Protein AF-A0A1Y4NEG0-F1 (afdb_monomer_lite)

Secondary structure (DSSP, 8-state):
-HHHHHHHHHHHHHHHTTS----PPP--EEEEETTEEEEE-SSS-EEEEE-TTT--EEE-TT--SSTT-SEEE-SSEEEEES-EEEE-S---GGGSTT-----EEEEESS-EEEEEESEEEEEE-SSEEEEESSTT--EEEESSSEEEEEE----SS--EEEE-SS-EEEES-EEEEES-SEEEE-S-EEEEPPP-S-TTEEEEEEEEETTTEEEEEE---S---S--EE--S---SEEEEEEEEEE----EEE--B---SSS-EE--EEE-TTT--EESSTT--SEES-HHHHTEE------EETTEETTT-PBTT-TT--SS--HHHHHHHHHHHTT---TT----GGGT--S-SSS--HHHHHHHHHHHTT-

Sequence (375 aa):
MKKRLLAAAICLCMVIGLFPTIAMAEETTSIVVGSQTISGSKSNPVYAVTNPDDGNVTVDSGLTEDDSWNIKWDGETLTLKEAYITASSQVDFTTTIFFYPVQSSIFCKNDFTIEVIGNNTITSDNKYYLAPISSERNITICGSGTLNCYNNTSGAFQRRAVYSDGDVTIKGANLTLEGADHSIEANNIFVSIPDLSDPCARPAVKVYSGSNQESASEIAGSPVTSDKINITDNLSKYLRTETLITMDHKLAKYESTPATCTKDGTKAYYYCPVCGKYFEDEAATKEISDIDIWKVIPATGHNIEDGICSNCNAILGDVNNSSILDINDATLVQLYLANTLTETNVFDELLADVTGDGDITILDATAIQAMLSNV

Foldseek 3Di:
DVVVVVVVVVVVVVVVVPDPPPPPPADWFWKAAAQDIAIAAQVGKWFWAADPPALDIDGDPPDDPDPPGQWIDHRAETEGAQGEHEHEDDDPCVVPPDFPDWSENMEGQAAHEYEYHAEYEYEYQIQEHYEYGDAAHEYEYEYQYEYEYEYDDDDDDAHEDAEHNHEYEYENYWYQQYPGNFDYYHPWYWYWYPDDPAQQKQKWKFKAADPRDGQDGDRRPDRDDGDTDTDPDRGHRTIGIDIDIDGDFPWDKDPWADAAQQGKIFHIWIAGPRRRWIANDPVRPGTDPDRVVVGTHDHPHFDADPQAGPGPRQGQLPQQSPNDLDLVSLVVLVCVVVVNDDPPGRGHPSSQPNVPPPDSDNVSSVVSVVVVVVD

Structure (mmCIF, N/CA/C/O backbone):
data_AF-A0A1Y4NEG0-F1
#
_entry.id   AF-A0A1Y4NEG0-F1
#
loop_
_atom_site.group_PDB
_atom_site.id
_atom_site.type_symbol
_atom_site.label_atom_id
_atom_site.label_alt_id
_atom_site.label_comp_id
_atom_site.label_asym_id
_atom_site.label_entity_id
_atom_site.label_seq_id
_atom_site.pdbx_PDB_ins_code
_atom_site.Cartn_x
_atom_site.Cartn_y
_atom_site.Cartn_z
_atom_site.occupancy
_atom_site.B_iso_or_equiv
_atom_site.auth_seq_id
_atom_site.auth_comp_id
_atom_site.auth_asym_id
_atom_site.auth_atom_id
_atom_site.pdbx_PDB_model_num
ATOM 1 N N . MET A 1 1 ? -20.391 -56.385 -17.936 1.00 51.16 1 MET A N 1
ATOM 2 C CA . MET A 1 1 ? -20.521 -55.534 -16.726 1.00 51.16 1 MET A CA 1
ATOM 3 C C . MET A 1 1 ? -20.109 -54.072 -16.930 1.00 51.16 1 MET A C 1
ATOM 5 O O . MET A 1 1 ? -20.830 -53.214 -16.448 1.00 51.16 1 MET A O 1
ATOM 9 N N . LYS A 1 2 ? -19.049 -53.746 -17.692 1.00 46.19 2 LYS A N 1
ATOM 10 C CA . LYS A 1 2 ? -18.550 -52.357 -17.848 1.00 46.19 2 LYS A CA 1
ATOM 11 C C . LYS A 1 2 ? -19.546 -51.329 -18.432 1.00 46.19 2 LYS A C 1
ATOM 13 O O . LYS A 1 2 ? -19.566 -50.196 -17.975 1.00 46.19 2 LYS A O 1
ATOM 18 N N . LYS A 1 3 ? -20.432 -51.711 -19.365 1.00 45.28 3 LYS A N 1
ATOM 19 C CA . LYS A 1 3 ? -21.423 -50.779 -19.956 1.00 45.28 3 LYS A CA 1
ATOM 20 C C . LYS A 1 3 ? -22.589 -50.403 -19.022 1.00 45.28 3 LYS A C 1
ATOM 22 O O . LYS A 1 3 ? -23.200 -49.364 -19.220 1.00 45.28 3 LYS A O 1
ATOM 27 N N . ARG A 1 4 ? -22.885 -51.217 -17.997 1.00 48.28 4 ARG A N 1
ATOM 28 C CA . ARG A 1 4 ? -23.961 -50.936 -17.023 1.00 48.28 4 ARG A CA 1
ATOM 29 C C . ARG A 1 4 ? -23.508 -50.019 -15.881 1.00 48.28 4 ARG A C 1
ATOM 31 O O . ARG A 1 4 ? -24.328 -49.272 -15.368 1.00 48.28 4 ARG A O 1
ATOM 38 N N . LEU A 1 5 ? -22.214 -50.019 -15.543 1.00 48.53 5 LEU A N 1
ATOM 39 C CA . LEU A 1 5 ? -21.645 -49.068 -14.579 1.00 48.53 5 LEU A CA 1
ATOM 40 C C . LEU A 1 5 ? -21.555 -47.642 -15.140 1.00 48.53 5 LEU A C 1
ATOM 42 O O . LEU A 1 5 ? -21.795 -46.694 -14.404 1.00 48.53 5 LEU A O 1
ATOM 46 N N . LEU A 1 6 ? -21.278 -47.484 -16.439 1.00 46.16 6 LEU A N 1
ATOM 47 C CA . LEU A 1 6 ? -21.185 -46.158 -17.060 1.00 46.16 6 LEU A CA 1
ATOM 48 C C . LEU A 1 6 ? -22.552 -45.452 -17.127 1.00 46.16 6 LEU A C 1
ATOM 50 O O . LEU A 1 6 ? -22.645 -44.261 -16.858 1.00 46.16 6 LEU A O 1
ATOM 54 N N . ALA A 1 7 ? -23.626 -46.198 -17.410 1.00 50.88 7 ALA A N 1
ATOM 55 C CA . ALA A 1 7 ? -24.986 -45.655 -17.420 1.00 50.88 7 ALA A CA 1
ATOM 56 C C . ALA A 1 7 ? -25.481 -45.272 -16.012 1.00 50.88 7 ALA A C 1
ATOM 58 O O . ALA A 1 7 ? -26.138 -44.248 -15.854 1.00 50.88 7 ALA A O 1
ATOM 59 N N . ALA A 1 8 ? -25.124 -46.051 -14.982 1.00 52.44 8 ALA A N 1
ATOM 60 C CA . ALA A 1 8 ? -25.457 -45.728 -13.594 1.00 52.44 8 ALA A CA 1
ATOM 61 C C . ALA A 1 8 ? -24.684 -44.498 -13.076 1.00 52.44 8 ALA A C 1
ATOM 63 O O . ALA A 1 8 ? -25.258 -43.681 -12.363 1.00 52.44 8 ALA A O 1
ATOM 64 N N . ALA A 1 9 ? -23.421 -44.325 -13.483 1.00 51.47 9 ALA A N 1
ATOM 65 C CA . ALA A 1 9 ? -22.619 -43.154 -13.125 1.00 51.47 9 ALA A CA 1
ATOM 66 C C . ALA A 1 9 ? -23.142 -41.860 -13.780 1.00 51.47 9 ALA A C 1
ATOM 68 O O . ALA A 1 9 ? -23.262 -40.842 -13.108 1.00 51.47 9 ALA A O 1
ATOM 69 N N . ILE A 1 10 ? -23.539 -41.909 -15.058 1.00 54.44 10 ILE A N 1
ATOM 70 C CA . ILE A 1 10 ? -24.101 -40.743 -15.767 1.00 54.44 10 ILE A CA 1
ATOM 71 C C . ILE A 1 10 ? -25.478 -40.359 -15.199 1.00 54.44 10 ILE A C 1
ATOM 73 O O . ILE A 1 10 ? -25.773 -39.175 -15.044 1.00 54.44 10 ILE A O 1
ATOM 77 N N . CYS A 1 11 ? -26.297 -41.345 -14.817 1.00 47.59 11 CYS A N 1
ATOM 78 C CA . CYS A 1 11 ? -27.598 -41.090 -14.200 1.00 47.59 11 CYS A CA 1
ATOM 79 C C . CYS A 1 11 ? -27.468 -40.505 -12.780 1.00 47.59 11 CYS A C 1
ATOM 81 O O . CYS A 1 11 ? -28.295 -39.689 -12.388 1.00 47.59 11 CYS A O 1
ATOM 83 N N . LEU A 1 12 ? -26.414 -40.858 -12.031 1.00 44.91 12 LEU A N 1
ATOM 84 C CA . LEU A 1 12 ? -26.122 -40.274 -10.716 1.00 44.91 12 LEU A CA 1
ATOM 85 C C . LEU A 1 12 ? -25.634 -38.817 -10.828 1.00 44.91 12 LEU A C 1
ATOM 87 O O . LEU A 1 12 ? -26.050 -37.975 -10.037 1.00 44.91 12 LEU A O 1
ATOM 91 N N . CYS A 1 13 ? -24.835 -38.486 -11.849 1.00 48.88 13 CYS A N 1
ATOM 92 C CA . CYS A 1 13 ? -24.392 -37.109 -12.106 1.00 48.88 13 CYS A CA 1
ATOM 93 C C . CYS A 1 13 ? -25.539 -36.174 -12.533 1.00 48.88 13 CYS A C 1
ATOM 95 O O . CYS A 1 13 ? -25.534 -35.004 -12.162 1.00 48.88 13 CYS A O 1
ATOM 97 N N . MET A 1 14 ? -26.548 -36.677 -13.257 1.00 48.12 14 MET A N 1
ATOM 98 C CA . MET A 1 14 ? -27.726 -35.879 -13.638 1.00 48.12 14 MET A CA 1
ATOM 99 C C . MET A 1 14 ? -28.691 -35.620 -12.471 1.00 48.12 14 MET A C 1
ATOM 101 O O . MET A 1 14 ? -29.377 -34.604 -12.472 1.00 48.12 14 MET A O 1
ATOM 105 N N . VAL A 1 15 ? -28.726 -36.493 -11.457 1.00 49.75 15 VAL A N 1
ATOM 106 C CA . VAL A 1 15 ? -29.568 -36.299 -10.260 1.00 49.75 15 VAL A CA 1
ATOM 107 C C . VAL A 1 15 ? -28.934 -35.308 -9.276 1.00 49.75 15 VAL A C 1
ATOM 109 O O . VAL A 1 15 ? -29.653 -34.572 -8.608 1.00 49.75 15 VAL A O 1
ATOM 112 N N . ILE A 1 16 ? -27.600 -35.213 -9.228 1.00 50.31 16 ILE A N 1
ATOM 113 C CA . ILE A 1 16 ? -26.893 -34.239 -8.374 1.00 50.31 16 ILE A CA 1
ATOM 114 C C . ILE A 1 16 ? -27.033 -32.800 -8.913 1.00 50.31 16 ILE A C 1
ATOM 116 O O . ILE A 1 16 ? -27.059 -31.860 -8.127 1.00 50.31 16 ILE A O 1
ATOM 120 N N . GLY A 1 17 ? -27.212 -32.617 -10.228 1.00 44.06 17 GLY A N 1
ATOM 121 C CA . GLY A 1 17 ? -27.435 -31.301 -10.851 1.00 44.06 17 GLY A CA 1
ATOM 122 C C . GLY A 1 17 ? -28.859 -30.734 -10.729 1.00 44.06 17 GLY A C 1
ATOM 123 O O . GLY A 1 17 ? -29.118 -29.658 -11.258 1.00 44.06 17 GLY A O 1
ATOM 124 N N . LEU A 1 18 ? -29.784 -31.451 -10.076 1.00 46.56 18 LEU A N 1
ATOM 125 C CA . LEU A 1 18 ? -31.196 -31.063 -9.916 1.00 46.56 18 LEU A CA 1
ATOM 126 C C . LEU A 1 18 ? -31.569 -30.651 -8.487 1.00 46.56 18 LEU A C 1
ATOM 128 O O . LEU A 1 18 ? -32.724 -30.301 -8.239 1.00 46.56 18 LEU A O 1
ATOM 132 N N . PHE A 1 19 ? -30.624 -30.663 -7.546 1.00 42.94 19 PHE A N 1
ATOM 133 C CA . PHE A 1 19 ? -30.862 -29.991 -6.276 1.00 42.94 19 PHE A CA 1
ATOM 134 C C . PHE A 1 19 ? -30.812 -28.485 -6.536 1.00 42.94 19 PHE A C 1
ATOM 136 O O . PHE A 1 19 ? -29.811 -28.017 -7.084 1.00 42.94 19 PHE A O 1
ATOM 143 N N . PRO A 1 20 ? -31.862 -27.713 -6.190 1.00 45.78 20 PRO A N 1
ATOM 144 C CA . PRO A 1 20 ? -31.736 -26.267 -6.197 1.00 45.78 20 PRO A CA 1
ATOM 145 C C . PRO A 1 20 ? -30.504 -25.941 -5.358 1.00 45.78 20 PRO A C 1
ATOM 147 O O . PRO A 1 20 ? -30.361 -26.456 -4.248 1.00 45.78 20 PRO A O 1
ATOM 150 N N . THR A 1 21 ? -29.593 -25.136 -5.900 1.00 41.22 21 THR A N 1
ATOM 151 C CA . THR A 1 21 ? -28.610 -24.432 -5.084 1.00 41.22 21 THR A CA 1
ATOM 152 C C . THR A 1 21 ? -29.418 -23.661 -4.057 1.00 41.22 21 THR A C 1
ATOM 154 O O . THR A 1 21 ? -29.974 -22.605 -4.358 1.00 41.22 21 THR A O 1
ATOM 157 N N . ILE A 1 22 ? -29.578 -24.242 -2.869 1.00 50.16 22 ILE A N 1
ATOM 158 C CA . ILE A 1 22 ? -30.072 -23.528 -1.709 1.00 50.16 22 ILE A CA 1
ATOM 159 C C . ILE A 1 22 ? -28.976 -22.500 -1.485 1.00 50.16 22 ILE A C 1
ATOM 161 O O . ILE A 1 22 ? -27.896 -22.845 -1.009 1.00 50.16 22 ILE A O 1
ATOM 165 N N . ALA A 1 23 ? -29.209 -21.273 -1.952 1.00 50.09 23 ALA A N 1
ATOM 166 C CA . ALA A 1 23 ? -28.416 -20.138 -1.539 1.00 50.09 23 ALA A CA 1
ATOM 167 C C . ALA A 1 23 ? -28.512 -20.141 -0.015 1.00 50.09 23 ALA A C 1
ATOM 169 O O . ALA A 1 23 ? -29.578 -19.875 0.543 1.00 50.09 23 ALA A O 1
ATOM 170 N N . MET A 1 24 ? -27.450 -20.592 0.653 1.00 56.16 24 MET A N 1
ATOM 171 C CA . MET A 1 24 ? -27.359 -20.428 2.089 1.00 56.16 24 MET A CA 1
ATOM 172 C C . MET A 1 24 ? -27.415 -18.924 2.305 1.00 56.16 24 MET A C 1
ATOM 174 O O . MET A 1 24 ? -26.589 -18.203 1.748 1.00 56.16 24 MET A O 1
ATOM 178 N N . ALA A 1 25 ? -28.454 -18.454 2.997 1.00 62.69 25 ALA A N 1
ATOM 179 C CA . ALA A 1 25 ? -28.513 -17.063 3.405 1.00 62.69 25 ALA A CA 1
ATOM 180 C C . ALA A 1 25 ? -27.209 -16.770 4.153 1.00 62.69 25 ALA A C 1
ATOM 182 O O . ALA A 1 25 ? -26.838 -17.533 5.048 1.00 62.69 25 ALA A O 1
ATOM 183 N N . GLU A 1 26 ? -26.486 -15.743 3.714 1.00 70.06 26 GLU A N 1
ATOM 184 C CA . GLU A 1 26 ? -25.266 -15.314 4.386 1.00 70.06 26 GLU A CA 1
ATOM 185 C C . GLU A 1 26 ? -25.598 -15.019 5.853 1.00 70.06 26 GLU A C 1
ATOM 187 O O . GLU A 1 26 ? -26.634 -14.421 6.159 1.00 70.06 26 GLU A O 1
ATOM 192 N N . GLU A 1 27 ? -24.759 -15.499 6.767 1.00 79.12 27 GLU A N 1
ATOM 193 C CA . GLU A 1 27 ? -24.983 -15.299 8.192 1.00 79.12 27 GLU A CA 1
ATOM 194 C C . GLU A 1 27 ? -24.722 -13.829 8.537 1.00 79.12 27 GLU A C 1
ATOM 196 O O . GLU A 1 27 ? -23.605 -13.331 8.413 1.00 79.12 27 GLU A O 1
ATOM 201 N N . THR A 1 28 ? -25.770 -13.114 8.945 1.00 87.12 28 THR A N 1
ATOM 202 C CA . THR A 1 28 ? -25.650 -11.742 9.442 1.00 87.12 28 THR A CA 1
ATOM 203 C C . THR A 1 28 ? -25.300 -11.757 10.920 1.00 87.12 28 THR A C 1
ATOM 205 O O . THR A 1 28 ? -25.933 -12.479 11.696 1.00 87.12 28 THR A O 1
ATOM 208 N N . THR A 1 29 ? -24.383 -10.893 11.336 1.00 89.94 29 THR A N 1
ATOM 209 C CA . THR A 1 29 ? -24.084 -10.677 12.754 1.00 89.94 29 THR A CA 1
ATOM 210 C C . THR A 1 29 ? -24.544 -9.286 13.178 1.00 89.94 29 THR A C 1
ATOM 212 O O . THR A 1 29 ? -24.631 -8.358 12.366 1.00 89.94 29 THR A O 1
ATOM 215 N N . SER A 1 30 ? -24.855 -9.134 14.463 1.00 89.12 30 SER A N 1
ATOM 216 C CA . SER A 1 30 ? -25.350 -7.876 15.020 1.00 89.12 30 SER A CA 1
ATOM 217 C C . SER A 1 30 ? -24.340 -7.250 15.973 1.00 89.12 30 SER A C 1
ATOM 219 O O . SER A 1 30 ? -23.758 -7.932 16.823 1.00 89.12 30 SER A O 1
ATOM 221 N N . ILE A 1 31 ? -24.211 -5.932 15.879 1.00 88.62 31 ILE A N 1
ATOM 222 C CA . ILE A 1 31 ? -23.498 -5.077 16.823 1.00 88.62 31 ILE A CA 1
ATOM 223 C C . ILE A 1 31 ? -24.454 -3.996 17.327 1.00 88.62 31 ILE A C 1
ATOM 225 O O . ILE A 1 31 ? -25.347 -3.549 16.605 1.00 88.62 31 ILE A O 1
ATOM 229 N N . VAL A 1 32 ? -24.287 -3.573 18.572 1.00 88.00 32 VAL A N 1
ATOM 230 C CA . VAL A 1 32 ? -24.979 -2.401 19.106 1.00 88.00 32 VAL A CA 1
ATOM 231 C C . VAL A 1 32 ? -24.018 -1.227 19.123 1.00 88.00 32 VAL A C 1
ATOM 233 O O . VAL A 1 32 ? -22.876 -1.383 19.551 1.00 88.00 32 VAL A O 1
ATOM 236 N N . VAL A 1 33 ? -24.487 -0.069 18.659 1.00 89.56 33 VAL A N 1
ATOM 237 C CA . VAL A 1 33 ? -23.748 1.198 18.632 1.00 89.56 33 VAL A CA 1
ATOM 238 C C . VAL A 1 33 ? -24.678 2.302 19.134 1.00 89.56 33 VAL A C 1
ATOM 240 O O . VAL A 1 33 ? -25.695 2.613 18.510 1.00 89.56 33 VAL A O 1
ATOM 243 N N . GLY A 1 34 ? -24.362 2.877 20.294 1.00 86.44 34 GLY A N 1
ATOM 244 C CA . GLY A 1 34 ? -25.257 3.798 20.989 1.00 86.44 34 GLY A CA 1
ATOM 245 C C . GLY A 1 34 ? -26.558 3.100 21.396 1.00 86.44 34 GLY A C 1
ATOM 246 O O . GLY A 1 34 ? -26.546 2.147 22.173 1.00 86.44 34 GLY A O 1
ATOM 247 N N . SER A 1 35 ? -27.683 3.574 20.863 1.00 80.12 35 SER A N 1
ATOM 248 C CA . SER A 1 35 ? -29.018 2.989 21.064 1.00 80.12 35 SER A CA 1
ATOM 249 C C . SER A 1 35 ? -29.475 2.076 19.919 1.00 80.12 35 SER A C 1
ATOM 251 O O . SER A 1 35 ? -30.564 1.507 19.991 1.00 80.12 35 SER A O 1
ATOM 253 N N . GLN A 1 36 ? -28.671 1.924 18.862 1.00 85.94 36 GLN A N 1
ATOM 254 C CA . GLN A 1 36 ? -29.060 1.202 17.650 1.00 85.94 36 GLN A CA 1
ATOM 255 C C . GLN A 1 36 ? -28.450 -0.194 17.595 1.00 85.94 36 GLN A C 1
ATOM 257 O O . GLN A 1 36 ? -27.282 -0.387 17.925 1.00 85.94 36 GLN A O 1
ATOM 262 N N . THR A 1 37 ? -29.234 -1.163 17.117 1.00 87.81 37 THR A N 1
ATOM 263 C CA . THR A 1 37 ? -28.725 -2.481 16.712 1.00 87.81 37 THR A CA 1
ATOM 264 C C . THR A 1 37 ? -28.526 -2.489 15.202 1.00 87.81 37 THR A C 1
ATOM 266 O O . THR A 1 37 ? -29.481 -2.301 14.451 1.00 87.81 37 THR A O 1
ATOM 269 N N . ILE A 1 38 ? -27.298 -2.739 14.762 1.00 90.12 38 ILE A N 1
ATOM 270 C CA . ILE A 1 38 ? -26.899 -2.788 13.356 1.00 90.12 38 ILE A CA 1
ATOM 271 C C . ILE A 1 38 ? -26.581 -4.245 13.020 1.00 90.12 38 ILE A C 1
ATOM 273 O O . ILE A 1 38 ? -25.788 -4.875 13.714 1.00 90.12 38 ILE A O 1
ATOM 277 N N . SER A 1 39 ? -27.225 -4.804 11.994 1.00 91.44 39 SER A N 1
ATOM 278 C CA . SER A 1 39 ? -27.040 -6.208 11.593 1.00 91.44 39 SER A CA 1
ATOM 279 C C . SER A 1 39 ? -26.615 -6.288 10.136 1.00 91.44 39 SER A C 1
ATOM 281 O O . SER A 1 39 ? -27.372 -5.859 9.273 1.00 91.44 39 SER A O 1
ATOM 283 N N . GLY A 1 40 ? -25.426 -6.825 9.874 1.00 90.94 40 GLY A N 1
ATOM 284 C CA . GLY A 1 40 ? -24.798 -6.818 8.552 1.00 90.94 40 GLY A CA 1
ATOM 285 C C . GLY A 1 40 ? -23.901 -8.031 8.321 1.00 90.94 40 GLY A C 1
ATOM 286 O O . GLY A 1 40 ? -23.735 -8.877 9.204 1.00 90.94 40 GLY A O 1
ATOM 287 N N . SER A 1 41 ? -23.356 -8.112 7.113 1.00 92.50 41 SER A N 1
ATOM 288 C CA . SER A 1 41 ? -22.425 -9.149 6.661 1.00 92.50 41 SER A CA 1
ATOM 289 C C . SER A 1 41 ? -21.406 -8.558 5.684 1.00 92.50 41 SER A C 1
ATOM 291 O O . SER A 1 41 ? -21.569 -7.426 5.223 1.00 92.50 41 SER A O 1
ATOM 293 N N . LYS A 1 42 ? -20.359 -9.318 5.339 1.00 90.94 42 LYS A N 1
ATOM 294 C CA . LYS A 1 42 ? -19.306 -8.832 4.434 1.00 90.94 42 LYS A CA 1
ATOM 295 C C . LYS A 1 42 ? -19.849 -8.514 3.051 1.00 90.94 42 LYS A C 1
ATOM 297 O O . LYS A 1 42 ? -19.422 -7.540 2.440 1.00 90.94 42 LYS A O 1
ATOM 302 N N . SER A 1 43 ? -20.786 -9.326 2.561 1.00 90.50 43 SER A N 1
ATOM 303 C CA . SER A 1 43 ? -21.397 -9.094 1.249 1.00 90.50 43 SER A CA 1
ATOM 304 C C . SER A 1 43 ? -22.514 -8.049 1.292 1.00 90.50 43 SER A C 1
ATOM 306 O O . SER A 1 43 ? -22.894 -7.533 0.243 1.00 90.50 43 SER A O 1
ATOM 308 N N . ASN A 1 44 ? -23.045 -7.735 2.478 1.00 90.94 44 ASN A N 1
ATOM 309 C CA . ASN A 1 44 ? -24.098 -6.744 2.669 1.00 90.94 44 ASN A CA 1
ATOM 310 C C . ASN A 1 44 ? -23.844 -5.905 3.939 1.00 90.94 44 ASN A C 1
ATOM 312 O O . ASN A 1 44 ? -24.502 -6.118 4.970 1.00 90.94 44 ASN A O 1
ATOM 316 N N . PRO A 1 45 ? -22.873 -4.973 3.888 1.00 93.69 45 PRO A N 1
ATOM 317 C CA . PRO A 1 45 ? -22.583 -4.086 5.004 1.00 93.69 45 PRO A CA 1
ATOM 318 C C . PRO A 1 45 ? -23.742 -3.116 5.246 1.00 93.69 45 PRO A C 1
ATOM 320 O O . PRO A 1 45 ? -24.482 -2.752 4.331 1.00 93.69 45 PRO A O 1
ATOM 323 N N . VAL A 1 46 ? -23.886 -2.675 6.493 1.00 94.69 46 VAL A N 1
ATOM 324 C CA . VAL A 1 46 ? -24.893 -1.688 6.891 1.00 94.69 46 VAL A CA 1
ATOM 325 C C . VAL A 1 46 ? -24.214 -0.412 7.358 1.00 94.69 46 VAL A C 1
ATOM 327 O O . VAL A 1 46 ? -23.258 -0.446 8.135 1.00 94.69 46 VAL A O 1
ATOM 330 N N . TYR A 1 47 ? -24.744 0.714 6.895 1.00 95.31 47 TYR A N 1
ATOM 331 C CA . TYR A 1 47 ? -24.207 2.046 7.129 1.00 95.31 47 TYR A CA 1
ATOM 332 C C . TYR A 1 47 ? -25.111 2.839 8.076 1.00 95.31 47 TYR A C 1
ATOM 334 O O . TYR A 1 47 ? -26.329 2.648 8.123 1.00 95.31 47 TYR A O 1
ATOM 342 N N . ALA A 1 48 ? -24.503 3.737 8.839 1.00 95.19 48 ALA A N 1
ATOM 343 C CA . ALA A 1 48 ? -25.185 4.634 9.752 1.00 95.19 48 ALA A CA 1
ATOM 344 C C . ALA A 1 48 ? -24.458 5.982 9.840 1.00 95.19 48 ALA A C 1
ATOM 346 O O . ALA A 1 48 ? -23.285 6.123 9.474 1.00 95.19 48 ALA A O 1
ATOM 347 N N . VAL A 1 49 ? -25.185 6.974 10.344 1.00 94.94 49 VAL A N 1
ATOM 348 C CA . VAL A 1 49 ? -24.680 8.322 10.610 1.00 94.94 49 VAL A CA 1
ATOM 349 C C . VAL A 1 49 ? -24.886 8.693 12.071 1.00 94.94 49 VAL A C 1
ATOM 351 O O . VAL A 1 49 ? -25.856 8.266 12.702 1.00 94.94 49 VAL A O 1
ATOM 354 N N . THR A 1 50 ? -23.995 9.521 12.603 1.00 94.12 50 THR A N 1
ATOM 355 C CA . THR A 1 50 ? -24.192 10.184 13.893 1.00 94.12 50 THR A CA 1
ATOM 356 C C . THR A 1 50 ? -24.664 11.615 13.702 1.00 94.12 50 THR A C 1
ATOM 358 O O . THR A 1 50 ? -24.075 12.365 12.922 1.00 94.12 50 THR A O 1
ATOM 361 N N . ASN A 1 51 ? -25.669 12.030 14.464 1.00 90.38 51 ASN A N 1
ATOM 362 C CA . ASN A 1 51 ? -26.038 13.436 14.548 1.00 90.38 51 ASN A CA 1
ATOM 363 C C . ASN A 1 51 ? -24.904 14.232 15.240 1.00 90.38 51 ASN A C 1
ATOM 365 O O . ASN A 1 51 ? -24.505 13.870 16.347 1.00 90.38 51 ASN A O 1
ATOM 369 N N . PRO A 1 52 ? -24.369 15.299 14.621 1.00 88.62 52 PRO A N 1
ATOM 370 C CA . PRO A 1 52 ? -23.271 16.079 15.194 1.00 88.62 52 PRO A CA 1
ATOM 371 C C . PRO A 1 52 ? -23.642 16.835 16.479 1.00 88.62 52 PRO A C 1
ATOM 373 O O . PRO A 1 52 ? -22.748 17.152 17.260 1.00 88.62 52 PRO A O 1
ATOM 376 N N . ASP A 1 53 ? -24.927 17.122 16.707 1.00 88.06 53 ASP A N 1
ATOM 377 C CA . ASP A 1 53 ? -25.373 17.925 17.850 1.00 88.06 53 ASP A CA 1
ATOM 378 C C . ASP A 1 53 ? -25.521 17.096 19.133 1.00 88.06 53 ASP A C 1
ATOM 380 O O . ASP A 1 53 ? -25.198 17.569 20.223 1.00 88.06 53 ASP A O 1
ATOM 384 N N . ASP A 1 54 ? -26.030 15.866 19.020 1.00 88.38 54 ASP A N 1
ATOM 385 C CA . ASP A 1 54 ? -26.372 15.019 20.171 1.00 88.38 54 ASP A CA 1
ATOM 386 C C . ASP A 1 54 ? -25.675 13.649 20.174 1.00 88.38 54 ASP A C 1
ATOM 388 O O . ASP A 1 54 ? -25.714 12.948 21.183 1.00 88.38 54 ASP A O 1
ATOM 392 N N . GLY A 1 55 ? -25.008 13.273 19.083 1.00 88.75 55 GLY A N 1
ATOM 393 C CA . GLY A 1 55 ? -24.309 12.001 18.919 1.00 88.75 55 GLY A CA 1
ATOM 394 C C . GLY A 1 55 ? -25.216 10.780 18.743 1.00 88.75 55 GLY A C 1
ATOM 395 O O . GLY A 1 55 ? -24.754 9.643 18.876 1.00 88.75 55 GLY A O 1
ATOM 396 N N . ASN A 1 56 ? -26.507 10.978 18.462 1.00 90.25 56 ASN A N 1
ATOM 397 C CA . ASN A 1 56 ? -27.432 9.877 18.212 1.00 90.25 56 ASN A CA 1
ATOM 398 C C . ASN A 1 56 ? -27.115 9.171 16.891 1.00 90.25 56 ASN A C 1
ATOM 400 O O . ASN A 1 56 ? -26.942 9.803 15.848 1.00 90.25 56 ASN A O 1
ATOM 404 N N . VAL A 1 57 ? -27.093 7.839 16.939 1.00 91.62 57 VAL A N 1
ATOM 405 C CA . VAL A 1 57 ? -26.858 6.977 15.777 1.00 91.62 57 VAL A CA 1
ATOM 406 C C . VAL A 1 57 ? -28.172 6.753 15.030 1.00 91.62 57 VAL A C 1
ATOM 408 O O . VAL A 1 57 ? -29.180 6.398 15.640 1.00 91.62 57 VAL A O 1
ATOM 411 N N . THR A 1 58 ? -28.151 6.915 13.709 1.00 91.44 58 THR A N 1
ATOM 412 C CA . THR A 1 58 ? -29.280 6.621 12.815 1.00 91.44 58 THR A CA 1
ATOM 413 C C . THR A 1 58 ? -28.839 5.648 11.729 1.00 91.44 58 THR A C 1
ATOM 415 O O . THR A 1 58 ? -27.895 5.928 10.992 1.00 91.44 58 THR A O 1
ATOM 418 N N . VAL A 1 59 ? -29.533 4.513 11.625 1.00 88.62 59 VAL A N 1
ATOM 419 C CA . VAL A 1 59 ? -29.380 3.562 10.514 1.00 88.62 59 VAL A CA 1
ATOM 420 C C . VAL A 1 59 ? -30.360 3.970 9.417 1.00 88.62 59 VAL A C 1
ATOM 422 O O . VAL A 1 59 ? -31.571 3.910 9.631 1.00 88.62 59 VAL A O 1
ATOM 425 N N . ASP A 1 60 ? -29.854 4.396 8.261 1.00 77.06 60 ASP A N 1
ATOM 426 C CA . ASP A 1 60 ? -30.676 4.800 7.116 1.00 77.06 60 ASP A CA 1
ATOM 427 C C . ASP A 1 60 ? -30.466 3.831 5.946 1.00 77.06 60 ASP A C 1
ATOM 429 O O . ASP A 1 60 ? -29.348 3.607 5.487 1.00 77.06 60 ASP A O 1
ATOM 433 N N . SER A 1 61 ? -31.569 3.266 5.450 1.00 69.69 61 SER A N 1
ATOM 434 C CA . SER A 1 61 ? -31.599 2.370 4.288 1.00 69.69 61 SER A CA 1
ATOM 435 C C . SER A 1 61 ? -31.127 3.006 2.972 1.00 69.69 61 SER A C 1
ATOM 437 O O . SER A 1 61 ? -30.894 2.280 2.010 1.00 69.69 61 SER A O 1
ATOM 439 N N . GLY A 1 62 ? -31.044 4.339 2.902 1.00 73.25 62 GLY A N 1
ATOM 440 C CA . GLY A 1 62 ? -30.550 5.079 1.741 1.00 73.25 62 GLY A CA 1
ATOM 441 C C . GLY A 1 62 ? -29.034 5.284 1.715 1.00 73.25 62 GLY A C 1
ATOM 442 O O . GLY A 1 62 ? -28.519 5.726 0.690 1.00 73.25 62 GLY A O 1
ATOM 443 N N . LEU A 1 63 ? -28.324 4.976 2.806 1.00 80.00 63 LEU A N 1
ATOM 444 C CA . LEU A 1 63 ? -26.868 5.083 2.856 1.00 80.00 63 LEU A CA 1
ATOM 445 C C . LEU A 1 63 ? -26.227 3.944 2.066 1.00 80.00 63 LEU A C 1
ATOM 447 O O . LEU A 1 63 ? -26.629 2.783 2.167 1.00 80.00 63 LEU A O 1
ATOM 451 N N . THR A 1 64 ? -25.213 4.293 1.284 1.00 80.69 64 THR A N 1
ATOM 452 C CA . THR A 1 64 ? -24.461 3.352 0.453 1.00 80.69 64 THR A CA 1
ATOM 453 C C . THR A 1 64 ? -22.971 3.450 0.771 1.00 80.69 64 THR A C 1
ATOM 455 O O . THR A 1 64 ? -22.576 4.109 1.727 1.00 80.69 64 THR A O 1
ATOM 458 N N . GLU A 1 65 ? -22.123 2.816 -0.033 1.00 80.88 65 GLU A N 1
ATOM 459 C CA . GLU A 1 65 ? -20.663 2.889 0.099 1.00 80.88 65 GLU A CA 1
ATOM 460 C C . GLU A 1 65 ? -20.065 4.267 -0.268 1.00 80.88 65 GLU A C 1
ATOM 462 O O . GLU A 1 65 ? -18.850 4.427 -0.339 1.00 80.88 65 GLU A O 1
ATOM 467 N N . ASP A 1 66 ? -20.899 5.280 -0.509 1.00 81.62 66 ASP A N 1
ATOM 468 C CA . ASP A 1 66 ? -20.447 6.660 -0.679 1.00 81.62 66 ASP A CA 1
ATOM 469 C C . ASP A 1 66 ? -19.824 7.242 0.611 1.00 81.62 66 ASP A C 1
ATOM 471 O O . ASP A 1 66 ? -19.829 6.628 1.669 1.00 81.62 66 ASP A O 1
ATOM 475 N N . ASP A 1 67 ? -19.258 8.446 0.555 1.00 78.50 67 ASP A N 1
ATOM 476 C CA . ASP A 1 67 ? -18.578 9.059 1.706 1.00 78.50 67 ASP A CA 1
ATOM 477 C C . ASP A 1 67 ? -19.519 9.706 2.749 1.00 78.50 67 ASP A C 1
ATOM 479 O O . ASP A 1 67 ? -19.033 10.417 3.634 1.00 78.50 67 ASP A O 1
ATOM 483 N N . SER A 1 68 ? -20.841 9.507 2.658 1.00 87.69 68 SER A N 1
ATOM 484 C CA . SER A 1 68 ? -21.826 10.183 3.524 1.00 87.69 68 SER A CA 1
ATOM 485 C C . SER A 1 68 ? -22.034 9.530 4.894 1.00 87.69 68 SER A C 1
ATOM 487 O O . SER A 1 68 ? -22.555 10.178 5.804 1.00 87.69 68 SER A O 1
ATOM 489 N N . TRP A 1 69 ? -21.619 8.273 5.067 1.00 94.25 69 TRP A N 1
ATOM 490 C CA . TRP A 1 69 ? -21.680 7.565 6.345 1.00 94.25 69 TRP A CA 1
ATOM 491 C C . TRP A 1 69 ? -20.486 7.904 7.245 1.00 94.25 69 TRP A C 1
ATOM 493 O O . TRP A 1 69 ? -19.412 8.298 6.785 1.00 94.25 69 TRP A O 1
ATOM 503 N N . ASN A 1 70 ? -20.655 7.682 8.549 1.00 94.75 70 ASN A N 1
ATOM 504 C CA . ASN A 1 70 ? -19.542 7.696 9.504 1.00 94.75 70 ASN A CA 1
ATOM 505 C C . ASN A 1 70 ? -19.487 6.470 10.425 1.00 94.75 70 ASN A C 1
ATOM 507 O O . ASN A 1 70 ? -18.523 6.308 11.173 1.00 94.75 70 ASN A O 1
ATOM 511 N N . ILE A 1 71 ? -20.468 5.571 10.320 1.00 96.62 71 ILE A N 1
ATOM 512 C CA . ILE A 1 71 ? -20.457 4.238 10.918 1.00 96.62 71 ILE A CA 1
ATOM 513 C C . ILE A 1 71 ? -20.755 3.203 9.825 1.00 96.62 71 ILE A C 1
ATOM 515 O O . ILE A 1 71 ? -21.719 3.353 9.075 1.00 96.62 71 ILE A O 1
ATOM 519 N N . LYS A 1 72 ? -19.965 2.129 9.758 1.00 96.00 72 LYS A N 1
ATOM 520 C CA . LYS A 1 72 ? -20.208 0.966 8.890 1.00 96.00 72 LYS A CA 1
ATOM 521 C C . LYS A 1 72 ? -20.011 -0.324 9.678 1.00 96.00 72 LYS A C 1
ATOM 523 O O . LYS A 1 72 ? -19.013 -0.459 10.376 1.00 96.00 72 LYS A O 1
ATOM 528 N N . TRP A 1 73 ? -20.923 -1.279 9.527 1.00 96.00 73 TRP A N 1
ATOM 529 C CA . TRP A 1 73 ? -20.802 -2.632 10.068 1.00 96.00 73 TRP A CA 1
ATOM 530 C C . TRP A 1 73 ? -20.892 -3.667 8.947 1.00 96.00 73 TRP A C 1
ATOM 532 O O . TRP A 1 73 ? -21.923 -3.768 8.281 1.00 96.00 73 TRP A O 1
ATOM 542 N N . ASP A 1 74 ? -19.833 -4.454 8.761 1.00 94.50 74 ASP A N 1
ATOM 543 C CA . ASP A 1 74 ? -19.759 -5.521 7.748 1.00 94.50 74 ASP A CA 1
ATOM 544 C C . ASP A 1 74 ? -19.916 -6.935 8.339 1.00 94.50 74 ASP A C 1
ATOM 546 O O . ASP A 1 74 ? -19.582 -7.935 7.712 1.00 94.50 74 ASP A O 1
ATOM 550 N N . GLY A 1 75 ? -20.397 -7.040 9.574 1.00 91.62 75 GLY A N 1
ATOM 551 C CA . GLY A 1 75 ? -20.549 -8.319 10.263 1.00 91.62 75 GLY A CA 1
ATOM 552 C C . GLY A 1 75 ? -19.310 -8.801 11.034 1.00 91.62 75 GLY A C 1
ATOM 553 O O . GLY A 1 75 ? -19.424 -9.710 11.861 1.00 91.62 75 GLY A O 1
ATOM 554 N N . GLU A 1 76 ? -18.145 -8.190 10.825 1.00 93.12 76 GLU A N 1
ATOM 555 C CA . GLU A 1 76 ? -16.917 -8.492 11.579 1.00 93.12 76 GLU A CA 1
ATOM 556 C C . GLU A 1 76 ? -16.209 -7.218 12.073 1.00 93.12 76 GLU A C 1
ATOM 558 O O . GLU A 1 76 ? -15.650 -7.187 13.176 1.00 93.12 76 GLU A O 1
ATOM 563 N N . THR A 1 77 ? -16.253 -6.158 11.268 1.00 95.44 77 THR A N 1
ATOM 564 C CA . THR A 1 77 ? -15.568 -4.883 11.458 1.00 95.44 77 THR A CA 1
ATOM 565 C C . THR A 1 77 ? -16.572 -3.740 11.542 1.00 95.44 77 THR A C 1
ATOM 567 O O . THR A 1 77 ? -17.405 -3.524 10.658 1.00 95.44 77 THR A O 1
ATOM 570 N N . LEU A 1 78 ? -16.460 -2.975 12.624 1.00 97.00 78 LEU A N 1
ATOM 571 C CA . LEU A 1 78 ? -17.096 -1.683 12.807 1.00 97.00 78 LEU A CA 1
ATOM 572 C C . LEU A 1 78 ? -16.122 -0.593 12.354 1.00 97.00 78 LEU A C 1
ATOM 574 O O . LEU A 1 78 ? -15.189 -0.262 13.083 1.00 97.00 78 LEU A O 1
ATOM 578 N N . THR A 1 79 ? -16.333 -0.017 11.176 1.00 96.81 79 THR A N 1
ATOM 579 C CA . THR A 1 79 ? -15.550 1.142 10.729 1.00 96.81 79 THR A CA 1
ATOM 580 C C . THR A 1 79 ? -16.195 2.427 11.249 1.00 96.81 79 THR A C 1
ATOM 582 O O . THR A 1 79 ? -17.379 2.675 11.008 1.00 96.81 79 THR A O 1
ATOM 585 N N . LEU A 1 80 ? -15.410 3.253 11.942 1.00 97.12 80 LEU A N 1
ATOM 586 C CA . LEU A 1 80 ? -15.785 4.576 12.440 1.00 97.12 80 LEU A CA 1
ATOM 587 C C . LEU A 1 80 ? -14.959 5.648 11.715 1.00 97.12 80 LEU A C 1
ATOM 589 O O . LEU A 1 80 ? -13.727 5.577 11.705 1.00 97.12 80 LEU A O 1
ATOM 593 N N . LYS A 1 81 ? -15.627 6.640 11.119 1.00 95.38 81 LYS A N 1
ATOM 594 C CA . LYS A 1 81 ? -15.005 7.712 10.323 1.00 95.38 81 LYS A CA 1
ATOM 595 C C . LYS A 1 81 ? -15.512 9.081 10.774 1.00 95.38 81 LYS A C 1
ATOM 597 O O . LYS A 1 81 ? -16.544 9.522 10.293 1.00 95.38 81 LYS A O 1
ATOM 602 N N . GLU A 1 82 ? -14.789 9.772 11.657 1.00 95.12 82 GLU A N 1
ATOM 603 C CA . GLU A 1 82 ? -15.246 11.051 12.250 1.00 95.12 82 GLU A CA 1
ATOM 604 C C . GLU A 1 82 ? -16.630 10.931 12.940 1.00 95.12 82 GLU A C 1
ATOM 606 O O . GLU A 1 82 ? -17.480 11.820 12.864 1.00 95.12 82 GLU A O 1
ATOM 611 N N . ALA A 1 83 ? -16.896 9.794 13.587 1.00 95.38 83 ALA A N 1
ATOM 612 C CA . ALA A 1 83 ? -18.148 9.530 14.287 1.00 95.38 83 ALA A CA 1
ATOM 613 C C . ALA A 1 83 ? -18.174 10.180 15.680 1.00 95.38 83 ALA A C 1
ATOM 615 O O . ALA A 1 83 ? -17.204 10.096 16.441 1.00 95.38 83 ALA A O 1
ATOM 616 N N . TYR A 1 84 ? -19.323 10.755 16.046 1.00 94.12 84 TYR A N 1
ATOM 617 C CA . TYR A 1 84 ? -19.613 11.240 17.397 1.00 94.12 84 TYR A CA 1
ATOM 618 C C . TYR A 1 84 ? -20.776 10.442 17.987 1.00 94.12 84 TYR A C 1
ATOM 620 O O . TYR A 1 84 ? -21.918 10.633 17.600 1.00 94.12 84 TYR A O 1
ATOM 628 N N . ILE A 1 85 ? -20.495 9.512 18.895 1.00 92.25 85 ILE A N 1
ATOM 629 C CA . ILE A 1 85 ? -21.486 8.581 19.438 1.00 92.25 85 ILE A CA 1
ATOM 630 C C . ILE A 1 85 ? -21.798 8.969 20.878 1.00 92.25 85 ILE A C 1
ATOM 632 O O . ILE A 1 85 ? -20.907 8.991 21.729 1.00 92.25 85 ILE A O 1
ATOM 636 N N . THR A 1 86 ? -23.073 9.188 21.173 1.00 88.19 86 THR A N 1
ATOM 637 C CA . THR A 1 86 ? -23.571 9.344 22.540 1.00 88.19 86 THR A CA 1
ATOM 638 C C . THR A 1 86 ? -24.379 8.116 22.921 1.00 88.19 86 THR A C 1
ATOM 640 O O . THR A 1 86 ? -25.362 7.763 22.272 1.00 88.19 86 THR A O 1
ATOM 643 N N . ALA A 1 87 ? -23.967 7.450 23.994 1.00 77.38 87 ALA A N 1
ATOM 644 C CA . ALA A 1 87 ? -24.675 6.307 24.545 1.00 77.38 87 ALA A CA 1
ATOM 645 C C . ALA A 1 87 ? -25.189 6.650 25.948 1.00 77.38 87 ALA A C 1
ATOM 647 O O . ALA A 1 87 ? -24.481 6.462 26.943 1.00 77.38 87 ALA A O 1
ATOM 648 N N . SER A 1 88 ? -26.420 7.161 26.018 1.00 63.94 88 SER A N 1
ATOM 649 C CA . SER A 1 88 ? -27.147 7.429 27.260 1.00 63.94 88 SER A CA 1
ATOM 650 C C . SER A 1 88 ? -28.502 6.708 27.240 1.00 63.94 88 SER A C 1
ATOM 652 O O . SER A 1 88 ? -29.337 6.929 26.375 1.00 63.94 88 SER A O 1
ATOM 654 N N . SER A 1 89 ? -28.716 5.821 28.218 1.00 53.94 89 SER A N 1
ATOM 655 C CA . SER A 1 89 ? -29.995 5.172 28.570 1.00 53.94 89 SER A CA 1
ATOM 656 C C . SER A 1 89 ? -30.803 4.422 27.480 1.00 53.94 89 SER A C 1
ATOM 658 O O . SER A 1 89 ? -31.370 5.008 26.571 1.00 53.94 89 SER A O 1
ATOM 660 N N . GLN A 1 90 ? -31.022 3.125 27.756 1.00 51.59 90 GLN A N 1
ATOM 661 C CA . GLN A 1 90 ? -32.083 2.232 27.239 1.00 51.59 90 GLN A CA 1
ATOM 662 C C . GLN A 1 90 ? -31.859 1.582 25.864 1.00 51.59 90 GLN A C 1
ATOM 664 O O . GLN A 1 90 ? -32.572 1.842 24.901 1.00 51.59 90 GLN A O 1
ATOM 669 N N . VAL A 1 91 ? -30.964 0.593 25.824 1.00 50.88 91 VAL A N 1
ATOM 670 C CA . VAL A 1 91 ? -31.241 -0.605 25.017 1.00 50.88 91 VAL A CA 1
ATOM 671 C C . VAL A 1 91 ? -32.188 -1.479 25.848 1.00 50.88 91 VAL A C 1
ATOM 673 O O . VAL A 1 91 ? -31.921 -1.724 27.027 1.00 50.88 91 VAL A O 1
ATOM 676 N N . ASP A 1 92 ? -33.318 -1.905 25.284 1.00 46.97 92 ASP A N 1
ATOM 677 C CA . ASP A 1 92 ? -34.258 -2.800 25.965 1.00 46.97 92 ASP A CA 1
ATOM 678 C C . ASP A 1 92 ? -33.685 -4.228 26.008 1.00 46.97 92 ASP A C 1
ATOM 680 O O . ASP A 1 92 ? -33.809 -5.018 25.072 1.00 46.97 92 ASP A O 1
ATOM 684 N N . PHE A 1 93 ? -33.020 -4.557 27.116 1.00 49.59 93 PHE A N 1
ATOM 685 C CA . PHE A 1 93 ? -32.398 -5.865 27.340 1.00 49.59 93 PHE A CA 1
ATOM 686 C C . PHE A 1 93 ? -33.411 -6.984 27.652 1.00 49.59 93 PHE A C 1
ATOM 688 O O . PHE A 1 93 ? -33.011 -8.136 27.833 1.00 49.59 93 PHE A O 1
ATOM 695 N N . THR A 1 94 ? -34.716 -6.694 27.720 1.00 41.28 94 THR A N 1
ATOM 696 C CA . THR A 1 94 ? -35.735 -7.667 28.162 1.00 41.28 94 THR A CA 1
ATOM 697 C C . THR A 1 94 ? -36.004 -8.794 27.161 1.00 41.28 94 THR A C 1
ATOM 699 O O . THR A 1 94 ? -36.575 -9.818 27.535 1.00 41.28 94 THR A O 1
ATOM 702 N N . THR A 1 95 ? -35.539 -8.669 25.915 1.00 45.12 95 THR A N 1
ATOM 703 C CA . THR A 1 95 ? -35.675 -9.704 24.872 1.00 45.12 95 THR A CA 1
ATOM 704 C C . THR A 1 95 ? -34.468 -10.643 24.762 1.00 45.12 95 THR A C 1
ATOM 706 O O . THR A 1 95 ? -34.537 -11.638 24.040 1.00 45.12 95 THR A O 1
ATOM 709 N N . THR A 1 96 ? -33.376 -10.391 25.499 1.00 44.47 96 THR A N 1
ATOM 710 C CA . THR A 1 96 ? -32.146 -11.200 25.424 1.00 44.47 96 THR A CA 1
ATOM 711 C C . THR A 1 96 ? -31.919 -11.953 26.732 1.00 44.47 96 THR A C 1
ATOM 713 O O . THR A 1 96 ? -31.383 -11.445 27.711 1.00 44.47 96 THR A O 1
ATOM 716 N N . ILE A 1 97 ? -32.384 -13.196 26.748 1.00 43.25 97 ILE A N 1
ATOM 717 C CA . ILE A 1 97 ? -32.314 -14.111 27.883 1.00 43.25 97 ILE A CA 1
ATOM 718 C C . ILE A 1 97 ? -30.826 -14.426 28.199 1.00 43.25 97 ILE A C 1
ATOM 720 O O . ILE A 1 97 ? -30.094 -14.849 27.308 1.00 43.25 97 ILE A O 1
ATOM 724 N N . PHE A 1 98 ? -30.416 -14.255 29.468 1.00 40.97 98 PHE A N 1
ATOM 725 C CA . PHE A 1 98 ? -29.189 -14.782 30.117 1.00 40.97 98 PHE A CA 1
ATOM 726 C C . PHE A 1 98 ? -27.805 -14.098 29.954 1.00 40.97 98 PHE A C 1
ATOM 728 O O . PHE A 1 98 ? -26.812 -14.814 29.927 1.00 40.97 98 PHE A O 1
ATOM 735 N N . PHE A 1 99 ? -27.654 -12.764 30.009 1.00 45.38 99 PHE A N 1
ATOM 736 C CA . PHE A 1 99 ? -26.315 -12.176 30.267 1.00 45.38 99 PHE A CA 1
ATOM 737 C C . PHE A 1 99 ? -26.349 -10.982 31.238 1.00 45.38 99 PHE A C 1
ATOM 739 O O . PHE A 1 99 ? -27.089 -10.019 31.052 1.00 45.38 99 PHE A O 1
ATOM 746 N N . TYR A 1 100 ? -25.564 -11.080 32.314 1.00 47.97 100 TYR A N 1
ATOM 747 C CA . TYR A 1 100 ? -25.345 -10.038 33.320 1.00 47.97 100 TYR A CA 1
ATOM 748 C C . TYR A 1 100 ? -24.027 -9.304 33.030 1.00 47.97 100 TYR A C 1
ATOM 750 O O . TYR A 1 100 ? -22.988 -9.959 33.037 1.00 47.97 100 TYR A O 1
ATOM 758 N N . PRO A 1 101 ? -24.012 -7.959 33.040 1.00 52.06 101 PRO A N 1
ATOM 759 C CA . PRO A 1 101 ? -24.945 -7.025 32.401 1.00 52.06 101 PRO A CA 1
ATOM 760 C C . PRO A 1 101 ? -24.445 -6.729 30.959 1.00 52.06 101 PRO A C 1
ATOM 762 O O . PRO A 1 101 ? -23.846 -7.606 30.367 1.00 52.06 101 PRO A O 1
ATOM 765 N N . VAL A 1 102 ? -24.671 -5.612 30.267 1.00 55.16 102 VAL A N 1
ATOM 766 C CA . VAL A 1 102 ? -23.851 -4.415 30.468 1.00 55.16 102 VAL A CA 1
ATOM 767 C C . VAL A 1 102 ? -24.390 -3.250 29.641 1.00 55.16 102 VAL A C 1
ATOM 769 O O . VAL A 1 102 ? -24.479 -3.305 28.419 1.00 55.16 102 VAL A O 1
ATOM 772 N N . GLN A 1 103 ? -24.689 -2.159 30.338 1.00 70.75 103 GLN A N 1
ATOM 773 C CA . GLN A 1 103 ? -24.635 -0.808 29.800 1.00 70.75 103 GLN A CA 1
ATOM 774 C C . GLN A 1 103 ? -23.285 -0.660 29.080 1.00 70.75 103 GLN A C 1
ATOM 776 O O . GLN A 1 103 ? -22.269 -0.483 29.758 1.00 70.75 103 GLN A O 1
ATOM 781 N N . SER A 1 104 ? -23.277 -0.810 27.755 1.00 75.62 104 SER A N 1
ATOM 782 C CA . SER A 1 104 ? -22.114 -0.633 26.886 1.00 75.62 104 SER A CA 1
ATOM 783 C C . SER A 1 104 ? -22.474 0.304 25.752 1.00 75.62 104 SER A C 1
ATOM 785 O O . SER A 1 104 ? -23.569 0.194 25.204 1.00 75.62 104 SER A O 1
ATOM 787 N N . SER A 1 105 ? -21.578 1.220 25.395 1.00 83.50 105 SER A N 1
ATOM 788 C CA . SER A 1 105 ? -21.799 2.111 24.248 1.00 83.50 105 SER A CA 1
ATOM 789 C C . SER A 1 105 ? -21.734 1.364 22.926 1.00 83.50 105 SER A C 1
ATOM 791 O O . SER A 1 105 ? -22.504 1.656 22.018 1.00 83.50 105 SER A O 1
ATOM 793 N N . ILE A 1 106 ? -20.807 0.413 22.824 1.00 88.12 106 ILE A N 1
ATOM 794 C CA . ILE A 1 106 ? -20.627 -0.457 21.672 1.00 88.12 106 ILE A CA 1
ATOM 795 C C . ILE A 1 106 ? -20.423 -1.880 22.174 1.00 88.12 106 ILE A C 1
ATOM 797 O O . ILE A 1 106 ? -19.553 -2.121 23.018 1.00 88.12 106 ILE A O 1
ATOM 801 N N . PHE A 1 107 ? -21.211 -2.822 21.657 1.00 86.00 107 PHE A N 1
ATOM 802 C CA . PHE A 1 107 ? -21.044 -4.226 22.011 1.00 86.00 107 PHE A CA 1
ATOM 803 C C . PHE A 1 107 ? -21.450 -5.206 20.916 1.00 86.00 107 PHE A C 1
ATOM 805 O O . PHE A 1 107 ? -22.405 -4.980 20.174 1.00 86.00 107 PHE A O 1
ATOM 812 N N . CYS A 1 108 ? -20.762 -6.346 20.881 1.00 83.81 108 CYS A N 1
ATOM 813 C CA . CYS A 1 108 ? -21.058 -7.470 19.997 1.00 83.81 108 CYS A CA 1
ATOM 814 C C . CYS A 1 108 ? -21.096 -8.789 20.792 1.00 83.81 108 CYS A C 1
ATOM 816 O O . CYS A 1 108 ? -20.506 -8.912 21.867 1.00 83.81 108 CYS A O 1
ATOM 818 N N . LYS A 1 109 ? -21.813 -9.793 20.273 1.00 81.50 109 LYS A N 1
ATOM 819 C CA . LYS A 1 109 ? -21.803 -11.160 20.833 1.00 81.50 109 LYS A CA 1
ATOM 820 C C . LYS A 1 109 ? -20.571 -11.966 20.412 1.00 81.50 109 LYS A C 1
ATOM 822 O O . LYS A 1 109 ? -20.256 -12.964 21.052 1.00 81.50 109 LYS A O 1
ATOM 827 N N . ASN A 1 110 ? -19.911 -11.538 19.342 1.00 84.69 110 ASN A N 1
ATOM 828 C CA . ASN A 1 110 ? -18.754 -12.196 18.756 1.00 84.69 110 ASN A CA 1
ATOM 829 C C . ASN A 1 110 ? -17.494 -11.362 18.993 1.00 84.69 110 ASN A C 1
ATOM 831 O O . ASN A 1 110 ? -17.566 -10.228 19.474 1.00 84.69 110 ASN A O 1
ATOM 835 N N . ASP A 1 111 ? -16.350 -11.930 18.617 1.00 90.50 111 ASP A N 1
ATOM 836 C CA . ASP A 1 111 ? -15.149 -11.136 18.380 1.00 90.50 111 ASP A CA 1
ATOM 837 C C . ASP A 1 111 ? -15.482 -10.070 17.336 1.00 90.50 111 ASP A C 1
ATOM 839 O O . ASP A 1 111 ? -16.208 -10.342 16.375 1.00 90.50 111 ASP A O 1
ATOM 843 N N . PHE A 1 112 ? -14.969 -8.862 17.525 1.00 91.19 112 PHE A N 1
ATOM 844 C CA . PHE A 1 112 ? -15.165 -7.802 16.549 1.00 91.19 112 PHE A CA 1
ATOM 845 C C . PHE A 1 112 ? -13.946 -6.894 16.461 1.00 91.19 112 PHE A C 1
ATOM 847 O O . PHE A 1 112 ? -13.160 -6.745 17.405 1.00 91.19 112 PHE A O 1
ATOM 854 N N . THR A 1 113 ? -13.805 -6.289 15.289 1.00 94.44 113 THR A N 1
ATOM 855 C CA . THR A 1 113 ? -12.789 -5.282 15.012 1.00 94.44 113 THR A CA 1
ATOM 856 C C . THR A 1 113 ? -13.440 -3.907 14.982 1.00 94.44 113 THR A C 1
ATOM 858 O O . THR A 1 113 ? -14.546 -3.757 14.472 1.00 94.44 113 THR A O 1
ATOM 861 N N . ILE A 1 114 ? -12.764 -2.894 15.512 1.00 95.62 114 ILE A N 1
ATOM 862 C CA . ILE A 1 114 ? -13.098 -1.490 15.297 1.00 95.62 114 ILE A CA 1
ATOM 863 C C . ILE A 1 114 ? -11.989 -0.885 14.450 1.00 95.62 114 ILE A C 1
ATOM 865 O O . ILE A 1 114 ? -10.847 -0.803 14.899 1.00 95.62 114 ILE A O 1
ATOM 869 N N . GLU A 1 115 ? -12.324 -0.449 13.245 1.00 95.81 115 GLU A N 1
ATOM 870 C CA . GLU A 1 115 ? -11.422 0.307 12.385 1.00 95.81 115 GLU A CA 1
ATOM 871 C C . GLU A 1 115 ? -11.680 1.803 12.581 1.00 95.81 115 GLU A C 1
ATOM 873 O O . GLU A 1 115 ? -12.785 2.295 12.361 1.00 95.81 115 GLU A O 1
ATOM 878 N N . VAL A 1 116 ? -10.658 2.532 13.020 1.00 95.12 116 VAL A N 1
ATOM 879 C CA . VAL A 1 116 ? -10.749 3.942 13.398 1.00 95.12 116 VAL A CA 1
ATOM 880 C C . VAL A 1 116 ? -10.081 4.801 12.328 1.00 95.12 116 VAL A C 1
ATOM 882 O O . VAL A 1 116 ? -8.859 4.770 12.150 1.00 95.12 116 VAL A O 1
ATOM 885 N N . ILE A 1 117 ? -10.887 5.613 11.649 1.00 93.88 117 ILE A N 1
ATOM 886 C CA . ILE A 1 117 ? -10.465 6.569 10.624 1.00 93.88 117 ILE A CA 1
ATOM 887 C C . ILE A 1 117 ? -10.781 7.980 11.125 1.00 93.88 117 ILE A C 1
ATOM 889 O O . ILE A 1 117 ? -11.906 8.266 11.536 1.00 93.88 117 ILE A O 1
ATOM 893 N N . GLY A 1 118 ? -9.794 8.875 11.099 1.00 93.88 118 GLY A N 1
ATOM 894 C CA . GLY A 1 118 ? -9.986 10.243 11.584 1.00 93.88 118 GLY A CA 1
ATOM 895 C C . GLY A 1 118 ? -10.174 10.327 13.105 1.00 93.88 118 GLY A C 1
ATOM 896 O O . GLY A 1 118 ? -9.677 9.471 13.842 1.00 93.88 118 GLY A O 1
ATOM 897 N N . ASN A 1 119 ? -10.858 11.364 13.589 1.00 94.81 119 ASN A N 1
ATOM 898 C CA . ASN A 1 119 ? -11.065 11.613 15.017 1.00 94.81 119 ASN A CA 1
ATOM 899 C C . ASN A 1 119 ? -12.478 11.215 15.480 1.00 94.81 119 ASN A C 1
ATOM 901 O O . ASN A 1 119 ? -13.446 11.948 15.313 1.00 94.81 119 ASN A O 1
ATOM 905 N N . ASN A 1 120 ? -12.592 10.060 16.130 1.00 95.69 120 ASN A N 1
ATOM 906 C CA . ASN A 1 120 ? -13.861 9.509 16.599 1.00 95.69 120 ASN A CA 1
ATOM 907 C C . ASN A 1 120 ? -14.035 9.755 18.096 1.00 95.69 120 ASN A C 1
ATOM 909 O O . ASN A 1 120 ? -13.067 9.754 18.861 1.00 95.69 120 ASN A O 1
ATOM 913 N N . THR A 1 121 ? -15.273 9.961 18.531 1.00 93.62 121 THR A N 1
ATOM 914 C CA . THR A 1 121 ? -15.596 10.234 19.932 1.00 93.62 121 THR A CA 1
ATOM 915 C C . THR A 1 121 ? -16.798 9.418 20.377 1.00 93.62 121 THR A C 1
ATOM 917 O O . THR A 1 121 ? -17.841 9.436 19.736 1.00 93.62 121 THR A O 1
ATOM 920 N N . ILE A 1 122 ? -16.662 8.739 21.509 1.00 91.12 122 ILE A N 1
ATOM 921 C CA . ILE A 1 122 ? -17.727 8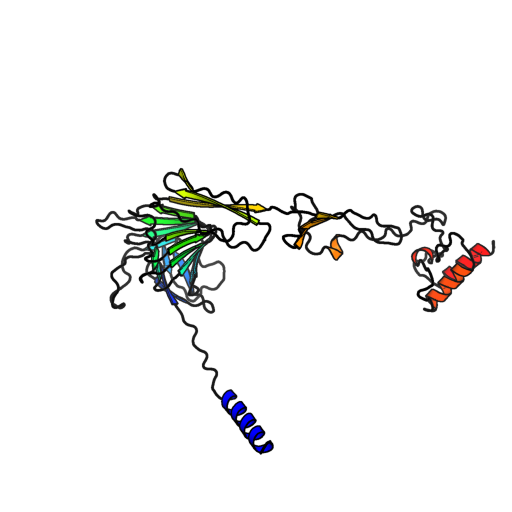.044 22.222 1.00 91.12 122 ILE A CA 1
ATOM 922 C C . ILE A 1 122 ? -17.892 8.741 23.567 1.00 91.12 122 ILE A C 1
ATOM 924 O O . ILE A 1 122 ? -16.968 8.766 24.382 1.00 91.12 122 ILE A O 1
ATOM 928 N N . THR A 1 123 ? -19.078 9.282 23.814 1.00 87.69 123 THR A N 1
ATOM 929 C CA . THR A 1 123 ? -19.486 9.779 25.127 1.00 87.69 123 THR A CA 1
ATOM 930 C C . THR A 1 123 ? -20.531 8.848 25.710 1.00 87.69 123 THR A C 1
ATOM 932 O O . THR A 1 123 ? -21.438 8.387 25.013 1.00 87.69 123 THR A O 1
ATOM 935 N N . SER A 1 124 ? -20.393 8.502 26.985 1.00 78.88 124 SER A N 1
ATOM 936 C CA . SER A 1 124 ? -21.332 7.571 27.590 1.00 78.88 124 SER A CA 1
ATOM 937 C C . SER A 1 124 ? -21.492 7.720 29.088 1.00 78.88 124 SER A C 1
ATOM 939 O O . SER A 1 124 ? -20.558 8.081 29.795 1.00 78.88 124 SER A O 1
ATOM 941 N N . ASP A 1 125 ? -22.675 7.346 29.563 1.00 76.88 125 ASP A N 1
ATOM 942 C CA . ASP A 1 125 ? -22.967 7.138 30.984 1.00 76.88 125 ASP A CA 1
ATOM 943 C C . ASP A 1 125 ? -22.960 5.651 31.365 1.00 76.88 125 ASP A C 1
ATOM 945 O O . ASP A 1 125 ? -23.326 5.251 32.471 1.00 76.88 125 ASP A O 1
ATOM 949 N N . ASN A 1 126 ? -22.567 4.806 30.416 1.00 75.88 126 ASN A N 1
ATOM 950 C CA . ASN A 1 126 ? -22.556 3.370 30.562 1.00 75.88 126 ASN A CA 1
ATOM 951 C C . ASN A 1 126 ? -21.340 2.887 31.361 1.00 75.88 126 ASN A C 1
ATOM 953 O O . ASN A 1 126 ? -20.294 3.538 31.435 1.00 75.88 126 ASN A O 1
ATOM 957 N N . LYS A 1 127 ? -21.472 1.695 31.953 1.00 74.12 127 LYS A N 1
ATOM 958 C CA . LYS A 1 127 ? -20.403 1.061 32.737 1.00 74.12 127 LYS A CA 1
ATOM 959 C C . LYS A 1 127 ? -19.215 0.641 31.863 1.00 74.12 127 LYS A C 1
ATOM 961 O O . LYS A 1 127 ? -18.078 0.676 32.334 1.00 74.12 127 LYS A O 1
ATOM 966 N N . TYR A 1 128 ? -19.483 0.245 30.626 1.00 75.00 128 TYR A N 1
ATOM 967 C CA . TYR A 1 128 ? -18.489 -0.163 29.642 1.00 75.00 128 TYR A CA 1
ATOM 968 C C . TYR A 1 128 ? -18.635 0.711 28.404 1.00 75.00 128 TYR A C 1
ATOM 970 O O . TYR A 1 128 ? -19.740 1.164 28.111 1.00 75.00 128 TYR A O 1
ATOM 978 N N . TYR A 1 129 ? -17.552 1.004 27.687 1.00 81.38 129 TYR A N 1
ATOM 979 C CA . TYR A 1 129 ? -17.689 1.791 26.459 1.00 81.38 129 TYR A CA 1
ATOM 980 C C . TYR A 1 129 ? -17.607 0.841 25.271 1.00 81.38 129 TYR A C 1
ATOM 982 O O . TYR A 1 129 ? -18.522 0.821 24.454 1.00 81.38 129 TYR A O 1
ATOM 990 N N . LEU A 1 130 ? -16.574 -0.006 25.247 1.00 82.12 130 LEU A N 1
ATOM 991 C CA . LEU A 1 130 ? -16.381 -1.088 24.285 1.00 82.12 130 LEU A CA 1
ATOM 992 C C . LEU A 1 130 ? -16.349 -2.429 25.029 1.00 82.12 130 LEU A C 1
ATOM 994 O O . LEU A 1 130 ? -15.508 -2.604 25.915 1.00 82.12 130 LEU A O 1
ATOM 998 N N . ALA A 1 131 ? -17.231 -3.367 24.680 1.00 75.88 131 ALA A N 1
ATOM 999 C CA . ALA A 1 131 ? -17.218 -4.701 25.285 1.00 75.88 131 ALA A CA 1
ATOM 1000 C C . ALA A 1 131 ? -17.829 -5.783 24.379 1.00 75.88 131 ALA A C 1
ATOM 1002 O O . ALA A 1 131 ? -18.946 -5.598 23.893 1.00 75.88 131 ALA A O 1
ATOM 1003 N N . PRO A 1 132 ? -17.192 -6.952 24.192 1.00 72.31 132 PRO A N 1
ATOM 1004 C CA . PRO A 1 132 ? -17.906 -8.142 23.783 1.00 72.31 132 PRO A CA 1
ATOM 1005 C C . PRO A 1 132 ? -18.625 -8.742 25.005 1.00 72.31 132 PRO A C 1
ATOM 1007 O O . PRO A 1 132 ? -18.149 -8.647 26.135 1.00 72.31 132 PRO A O 1
ATOM 1010 N N . ILE A 1 133 ? -19.802 -9.338 24.803 1.00 62.91 133 ILE A N 1
ATOM 1011 C CA . ILE A 1 133 ? -20.680 -9.758 25.920 1.00 62.91 133 ILE A CA 1
ATOM 1012 C C . ILE A 1 133 ? -20.436 -11.201 26.388 1.00 62.91 133 ILE A C 1
ATOM 1014 O O . ILE A 1 133 ? -20.859 -11.572 27.481 1.00 62.91 133 ILE A O 1
ATOM 1018 N N . SER A 1 134 ? -19.769 -12.037 25.592 1.00 61.84 134 SER A N 1
ATOM 1019 C CA . SER A 1 134 ? -19.507 -13.425 25.984 1.00 61.84 134 SER A CA 1
ATOM 1020 C C . SER A 1 134 ? -18.080 -13.626 26.477 1.00 61.84 134 SER A C 1
ATOM 1022 O O . SER A 1 134 ? -17.153 -12.978 25.990 1.00 61.84 134 SER A O 1
ATOM 1024 N N . SER A 1 135 ? -17.916 -14.592 27.380 1.00 69.44 135 SER A N 1
ATOM 1025 C CA . SER A 1 135 ? -16.619 -15.005 27.910 1.00 69.44 135 SER A CA 1
ATOM 1026 C C . SER A 1 135 ? -15.621 -15.324 26.792 1.00 69.44 135 SER A C 1
ATOM 1028 O O . SER A 1 135 ? -15.998 -15.925 25.784 1.00 69.44 135 SER A O 1
ATOM 1030 N N . GLU A 1 136 ? -14.357 -14.955 27.008 1.00 73.81 136 GLU A N 1
ATOM 1031 C CA . GLU A 1 136 ? -13.197 -15.272 26.154 1.00 73.81 136 GLU A CA 1
ATOM 1032 C C . GLU A 1 136 ? -13.200 -14.641 24.747 1.00 73.81 136 GLU A C 1
ATOM 1034 O O . GLU A 1 136 ? -12.430 -15.056 23.882 1.00 73.81 136 GLU A O 1
ATOM 1039 N N . ARG A 1 137 ? -14.037 -13.627 24.492 1.00 87.44 137 ARG A N 1
ATOM 1040 C CA . ARG A 1 137 ? -14.035 -12.905 23.207 1.00 87.44 137 ARG A CA 1
ATOM 1041 C C . ARG A 1 137 ? -12.964 -11.839 23.131 1.00 87.44 137 ARG A C 1
ATOM 1043 O O . ARG A 1 137 ? -12.603 -11.244 24.148 1.00 87.44 137 ARG A O 1
ATOM 1050 N N . ASN A 1 138 ? -12.516 -11.572 21.912 1.00 89.19 138 ASN A N 1
ATOM 1051 C CA . ASN A 1 138 ? -11.456 -10.617 21.618 1.00 89.19 138 ASN A CA 1
ATOM 1052 C C . ASN A 1 138 ? -12.008 -9.319 21.019 1.00 89.19 138 ASN A C 1
ATOM 1054 O O . ASN A 1 138 ? -12.972 -9.339 20.248 1.00 89.19 138 ASN A O 1
ATOM 1058 N N . ILE A 1 139 ? -11.337 -8.202 21.305 1.00 91.00 139 ILE A N 1
ATOM 1059 C CA . ILE A 1 139 ? -11.529 -6.938 20.580 1.00 91.00 139 ILE A CA 1
ATOM 1060 C C . ILE A 1 139 ? -10.237 -6.593 19.855 1.00 91.00 139 ILE A C 1
ATOM 1062 O O . ILE A 1 139 ? -9.160 -6.581 20.456 1.00 91.00 139 ILE A O 1
ATOM 1066 N N . THR A 1 140 ? -10.347 -6.243 18.577 1.00 91.88 140 THR A N 1
ATOM 1067 C CA . THR A 1 140 ? -9.256 -5.585 17.851 1.00 91.88 140 THR A CA 1
ATOM 1068 C C . THR A 1 140 ? -9.625 -4.134 17.576 1.00 91.88 140 THR A C 1
ATOM 1070 O O . THR A 1 140 ? -10.704 -3.867 17.068 1.00 91.88 140 THR A O 1
ATOM 1073 N N . ILE A 1 141 ? -8.743 -3.188 17.883 1.00 91.56 141 ILE A N 1
ATOM 1074 C CA . ILE A 1 141 ? -8.898 -1.778 17.511 1.00 91.56 141 ILE A CA 1
ATOM 1075 C C . ILE A 1 141 ? -7.763 -1.429 16.555 1.00 91.56 141 ILE A C 1
ATOM 1077 O O . ILE A 1 141 ? -6.596 -1.511 16.927 1.00 91.56 141 ILE A O 1
ATOM 1081 N N . CYS A 1 142 ? -8.080 -1.074 15.318 1.00 90.88 142 CYS A N 1
ATOM 1082 C CA . CYS A 1 142 ? -7.106 -0.809 14.267 1.00 90.88 142 CYS A CA 1
ATOM 1083 C C . CYS A 1 142 ? -7.373 0.522 13.557 1.00 90.88 142 CYS A C 1
ATOM 1085 O O . CYS A 1 142 ? -8.327 1.231 13.870 1.00 90.88 142 CYS A O 1
ATOM 1087 N N . GLY A 1 143 ? -6.514 0.859 12.600 1.00 88.44 143 GLY A N 1
ATOM 1088 C CA . GLY A 1 143 ? -6.600 2.093 11.821 1.00 88.44 143 GLY A CA 1
ATOM 1089 C C . GLY A 1 143 ? -5.641 3.161 12.333 1.00 88.44 143 GLY A C 1
ATOM 1090 O O . GLY A 1 143 ? -5.013 3.005 13.373 1.00 88.44 143 GLY A O 1
ATOM 1091 N N . SER A 1 144 ? -5.483 4.243 11.575 1.00 84.19 144 SER A N 1
ATOM 1092 C CA . SER A 1 144 ? -4.551 5.334 11.898 1.00 84.19 144 SER A CA 1
ATOM 1093 C C . SER A 1 144 ? -5.210 6.502 12.641 1.00 84.19 144 SER A C 1
ATOM 1095 O O . SER A 1 144 ? -4.569 7.529 12.865 1.00 84.19 144 SER A O 1
ATOM 1097 N N . GLY A 1 145 ? -6.505 6.391 12.945 1.00 90.44 145 GLY A N 1
ATOM 1098 C CA . GLY A 1 145 ? -7.282 7.428 13.608 1.00 90.44 145 GLY A CA 1
ATOM 1099 C C . GLY A 1 145 ? -7.118 7.462 15.128 1.00 90.44 145 GLY A C 1
ATOM 1100 O O . GLY A 1 145 ? -6.327 6.732 15.734 1.00 90.44 145 GLY A O 1
ATOM 1101 N N . THR A 1 146 ? -7.916 8.325 15.746 1.00 91.00 146 THR A N 1
ATOM 1102 C CA . THR A 1 146 ? -8.034 8.468 17.198 1.00 91.00 146 THR A CA 1
ATOM 1103 C C . THR A 1 146 ? -9.438 8.076 17.629 1.00 91.00 146 THR A C 1
ATOM 1105 O O . THR A 1 146 ? -10.419 8.529 17.041 1.00 91.00 146 THR A O 1
ATOM 1108 N N . LEU A 1 147 ? -9.538 7.251 18.667 1.00 92.69 147 LEU A N 1
ATOM 1109 C CA . LEU A 1 147 ? -10.784 6.911 19.337 1.00 92.69 147 LEU A CA 1
ATOM 1110 C C . LEU A 1 147 ? -10.764 7.500 20.747 1.00 92.69 147 LEU A C 1
ATOM 1112 O O . LEU A 1 147 ? -10.032 7.044 21.631 1.00 92.69 147 LEU A O 1
ATOM 1116 N N . ASN A 1 148 ? -11.572 8.536 20.941 1.00 90.69 148 ASN A N 1
ATOM 1117 C CA . ASN A 1 148 ? -11.753 9.178 22.229 1.00 90.69 148 ASN A CA 1
ATOM 1118 C C . ASN A 1 148 ? -12.981 8.605 22.924 1.00 90.69 148 ASN A C 1
ATOM 1120 O O . ASN A 1 148 ? -14.059 8.518 22.351 1.00 90.69 148 ASN A O 1
ATOM 1124 N N . CYS A 1 149 ? -12.814 8.242 24.178 1.00 87.94 149 CYS A N 1
ATOM 1125 C CA . CYS A 1 149 ? -13.786 7.549 24.994 1.00 87.94 149 CYS A CA 1
ATOM 1126 C C . CYS A 1 149 ? -13.935 8.355 26.283 1.00 87.94 149 CYS A C 1
ATOM 1128 O O . CYS A 1 149 ? -13.002 8.395 27.084 1.00 87.94 149 CYS A O 1
ATOM 1130 N N . TYR A 1 150 ? -15.096 8.974 26.503 1.00 84.06 150 TYR A N 1
ATOM 1131 C CA . TYR A 1 150 ? -15.383 9.809 27.673 1.00 84.06 150 TYR A CA 1
ATOM 1132 C C . TYR A 1 150 ? -16.574 9.260 28.464 1.00 84.06 150 TYR A C 1
ATOM 1134 O O . TYR A 1 150 ? -17.631 8.996 27.885 1.00 84.06 150 TYR A O 1
ATOM 1142 N N . ASN A 1 151 ? -16.434 9.142 29.791 1.00 76.94 151 ASN A N 1
ATOM 1143 C CA . ASN A 1 151 ? -17.594 8.976 30.672 1.00 76.94 151 ASN A CA 1
ATOM 1144 C C . ASN A 1 151 ? -18.081 10.317 31.215 1.00 76.94 151 ASN A C 1
ATOM 1146 O O . ASN A 1 151 ? -17.276 11.072 31.766 1.00 76.94 151 ASN A O 1
ATOM 1150 N N . ASN A 1 152 ? -19.389 10.562 31.153 1.00 66.44 152 ASN A N 1
ATOM 1151 C CA . ASN A 1 152 ? -19.991 11.812 31.620 1.00 66.44 152 ASN A CA 1
ATOM 1152 C C . ASN A 1 152 ? -20.672 11.707 32.998 1.00 66.44 152 ASN A C 1
ATOM 1154 O O . ASN A 1 152 ? -21.109 12.728 33.532 1.00 66.44 152 ASN A O 1
ATOM 1158 N N . THR A 1 153 ? -20.716 10.526 33.629 1.00 64.06 153 THR A N 1
ATOM 1159 C CA . THR A 1 153 ? -21.386 10.330 34.927 1.00 64.06 153 THR A CA 1
ATOM 1160 C C . THR A 1 153 ? -20.461 9.822 36.027 1.00 64.06 153 THR A C 1
ATOM 1162 O O . THR A 1 153 ? -19.551 9.017 35.823 1.00 64.06 153 THR A O 1
ATOM 1165 N N . SER A 1 154 ? -20.710 10.298 37.249 1.00 60.22 154 SER A N 1
ATOM 1166 C CA . SER A 1 154 ? -20.133 9.756 38.478 1.00 60.22 154 SER A CA 1
ATOM 1167 C C . SER A 1 154 ? -21.083 8.706 39.069 1.00 60.22 154 SER A C 1
ATOM 1169 O O . SER A 1 154 ? -22.282 8.941 39.201 1.00 60.22 154 SER A O 1
ATOM 1171 N N . GLY A 1 155 ? -20.566 7.523 39.411 1.00 62.28 155 GLY A N 1
ATOM 1172 C CA . GLY A 1 155 ? -21.381 6.400 39.880 1.00 62.28 155 GLY A CA 1
ATOM 1173 C C . GLY A 1 155 ? -20.637 5.474 40.841 1.00 62.28 155 GLY A C 1
ATOM 1174 O O . GLY A 1 155 ? -19.420 5.542 40.972 1.00 62.28 155 GLY A O 1
ATOM 1175 N N . ALA A 1 156 ? -21.384 4.608 41.535 1.00 56.69 156 ALA A N 1
ATOM 1176 C CA . ALA A 1 156 ? -20.852 3.708 42.568 1.00 56.69 156 ALA A CA 1
ATOM 1177 C C . ALA A 1 156 ? -20.173 2.432 42.024 1.00 56.69 156 ALA A C 1
ATOM 1179 O O . ALA A 1 156 ? -19.582 1.679 42.796 1.00 56.69 156 ALA A O 1
ATOM 1180 N N . PHE A 1 157 ? -20.274 2.158 40.719 1.00 65.44 157 PHE A N 1
ATOM 1181 C CA . PHE A 1 157 ? -19.697 0.971 40.084 1.00 65.44 157 PHE A CA 1
ATOM 1182 C C . PHE A 1 157 ? -18.440 1.322 39.291 1.00 65.44 157 PHE A C 1
ATOM 1184 O O . PHE A 1 157 ? -18.404 2.352 38.628 1.00 65.44 157 PHE A O 1
ATOM 1191 N N . GLN A 1 158 ? -17.455 0.418 39.299 1.00 73.00 158 GLN A N 1
ATOM 1192 C CA . GLN A 1 158 ? -16.237 0.563 38.499 1.00 73.00 158 GLN A CA 1
ATOM 1193 C C . GLN A 1 158 ? -16.548 0.529 36.996 1.00 73.00 158 GLN A C 1
ATOM 1195 O O . GLN A 1 158 ? -17.092 -0.463 36.490 1.00 73.00 158 GLN A O 1
ATOM 1200 N N . ARG A 1 159 ? -16.154 1.593 36.301 1.00 77.75 159 ARG A N 1
ATOM 1201 C CA . ARG A 1 159 ? -16.283 1.809 34.856 1.00 77.75 159 ARG A CA 1
ATOM 1202 C C . ARG A 1 159 ? -15.040 1.320 34.122 1.00 77.75 159 ARG A C 1
ATOM 1204 O O . ARG A 1 159 ? -13.928 1.480 34.627 1.00 77.75 159 ARG A O 1
ATOM 1211 N N . ARG A 1 160 ? -15.230 0.752 32.933 1.00 80.94 160 ARG A N 1
ATOM 1212 C CA . ARG A 1 160 ? -14.155 0.230 32.077 1.00 80.94 160 ARG A CA 1
ATOM 1213 C C . ARG A 1 160 ? -14.300 0.810 30.676 1.00 80.94 160 ARG A C 1
ATOM 1215 O O . ARG A 1 160 ? -15.360 0.647 30.080 1.00 80.94 160 ARG A O 1
ATOM 1222 N N . ALA A 1 161 ? -13.286 1.486 30.142 1.00 82.12 161 ALA A N 1
ATOM 1223 C CA . ALA A 1 161 ? -13.427 2.038 28.792 1.00 82.12 161 ALA A CA 1
ATOM 1224 C C . ALA A 1 161 ? -13.425 0.910 27.746 1.00 82.12 161 ALA A C 1
ATOM 1226 O O . ALA A 1 161 ? -14.342 0.818 26.933 1.00 82.12 161 ALA A O 1
ATOM 1227 N N . VAL A 1 162 ? -12.460 -0.006 27.836 1.00 86.38 162 VAL A N 1
ATOM 1228 C CA . VAL A 1 162 ? -12.401 -1.228 27.025 1.00 86.38 162 VAL A CA 1
ATOM 1229 C C . VAL A 1 162 ? -12.426 -2.439 27.949 1.00 86.38 162 VAL A C 1
ATOM 1231 O O . VAL A 1 162 ? -11.649 -2.506 28.902 1.00 86.38 162 VAL A O 1
ATOM 1234 N N . TYR A 1 163 ? -13.314 -3.390 27.686 1.00 84.38 163 TYR A N 1
ATOM 1235 C CA . TYR A 1 163 ? -13.420 -4.623 28.461 1.00 84.38 163 TYR A CA 1
ATOM 1236 C C . TYR A 1 163 ? -13.511 -5.835 27.552 1.00 84.38 163 TYR A C 1
ATOM 1238 O O . TYR A 1 163 ? -14.285 -5.814 26.603 1.00 84.38 163 TYR A O 1
ATOM 1246 N N . SER A 1 164 ? -12.779 -6.893 27.880 1.00 85.31 164 SER A N 1
ATOM 1247 C CA . SER A 1 164 ? -12.864 -8.190 27.215 1.00 85.31 164 SER A CA 1
ATOM 1248 C C . SER A 1 164 ? -12.541 -9.296 28.213 1.00 85.31 164 SER A C 1
ATOM 1250 O O . SER A 1 164 ? -11.582 -9.178 28.962 1.00 85.31 164 SER A O 1
ATOM 1252 N N . ASP A 1 165 ? -13.277 -10.405 28.199 1.00 81.56 165 ASP A N 1
ATOM 1253 C CA . ASP A 1 165 ? -12.834 -11.613 28.916 1.00 81.56 165 ASP A CA 1
ATOM 1254 C C . ASP A 1 165 ? -11.747 -12.381 28.130 1.00 81.56 165 ASP A C 1
ATOM 1256 O O . ASP A 1 165 ? -11.110 -13.283 28.669 1.00 81.56 165 ASP A O 1
ATOM 1260 N N . GLY A 1 166 ? -11.549 -12.051 26.848 1.00 85.38 166 GLY A N 1
ATOM 1261 C CA . GLY A 1 166 ? -10.421 -12.486 26.019 1.00 85.38 166 GLY A CA 1
ATOM 1262 C C . GLY A 1 166 ? -9.355 -11.395 25.879 1.00 85.38 166 GLY A C 1
ATOM 1263 O O . GLY A 1 166 ? -9.125 -10.607 26.798 1.00 85.38 166 GLY A O 1
ATOM 1264 N N . ASP A 1 167 ? -8.697 -11.338 24.726 1.00 85.81 167 ASP A N 1
ATOM 1265 C CA . ASP A 1 167 ? -7.594 -10.412 24.474 1.00 85.81 167 ASP A CA 1
ATOM 1266 C C . ASP A 1 167 ? -8.073 -9.095 23.838 1.00 85.81 167 ASP A C 1
ATOM 1268 O O . ASP A 1 167 ? -8.982 -9.065 23.004 1.00 85.81 167 ASP A O 1
ATOM 1272 N N . VAL A 1 168 ? -7.397 -7.995 24.171 1.00 86.12 168 VAL A N 1
ATOM 1273 C CA . VAL A 1 168 ? -7.530 -6.711 23.468 1.00 86.12 168 VAL A CA 1
ATOM 1274 C C . VAL A 1 168 ? -6.281 -6.489 22.628 1.00 86.12 168 VAL A C 1
ATOM 1276 O O . VAL A 1 168 ? -5.171 -6.483 23.152 1.00 86.12 168 VAL A O 1
ATOM 1279 N N . THR A 1 169 ? -6.449 -6.299 21.320 1.00 86.75 169 THR A N 1
ATOM 1280 C CA . THR A 1 169 ? -5.349 -6.005 20.390 1.00 86.75 169 THR A CA 1
ATOM 1281 C C . THR A 1 169 ? -5.519 -4.619 19.784 1.00 86.75 169 THR A C 1
ATOM 1283 O O . THR A 1 169 ? -6.581 -4.302 19.260 1.00 86.75 169 THR A O 1
ATOM 1286 N N . ILE A 1 170 ? -4.471 -3.801 19.800 1.00 85.50 170 ILE A N 1
ATOM 1287 C CA . ILE A 1 170 ? -4.463 -2.461 19.207 1.00 85.50 170 ILE A CA 1
ATOM 1288 C C . ILE A 1 170 ? -3.429 -2.403 18.084 1.00 85.50 170 ILE A C 1
ATOM 1290 O O . ILE A 1 170 ? -2.264 -2.742 18.290 1.00 85.50 170 ILE A O 1
ATOM 1294 N N . LYS A 1 171 ? -3.866 -1.981 16.894 1.00 85.00 171 LYS A N 1
ATOM 1295 C CA . LYS A 1 171 ? -3.082 -1.957 15.654 1.00 85.00 171 LYS A CA 1
ATOM 1296 C C . LYS A 1 171 ? -3.062 -0.558 15.035 1.00 85.00 171 LYS A C 1
ATOM 1298 O O . LYS A 1 171 ? -3.874 -0.245 14.168 1.00 85.00 171 LYS A O 1
ATOM 1303 N N . GLY A 1 172 ? -2.144 0.287 15.496 1.00 80.38 172 GLY A N 1
ATOM 1304 C CA . GLY A 1 172 ? -1.909 1.631 14.946 1.00 80.38 172 GLY A CA 1
ATOM 1305 C C . GLY A 1 172 ? -2.869 2.739 15.405 1.00 80.38 172 GLY A C 1
ATOM 1306 O O . GLY A 1 172 ? -2.564 3.908 15.171 1.00 80.38 172 GLY A O 1
ATOM 1307 N N . ALA A 1 173 ? -3.977 2.403 16.075 1.00 84.75 173 ALA A N 1
ATOM 1308 C CA . ALA A 1 173 ? -4.982 3.371 16.512 1.00 84.75 173 ALA A CA 1
ATOM 1309 C C . ALA A 1 173 ? -4.599 4.061 17.829 1.00 84.75 173 ALA A C 1
ATOM 1311 O O . ALA A 1 173 ? -4.080 3.431 18.752 1.00 84.75 173 ALA A O 1
ATOM 1312 N N . ASN A 1 174 ? -4.930 5.348 17.953 1.00 84.31 174 ASN A N 1
ATOM 1313 C CA . ASN A 1 174 ? -4.746 6.104 19.194 1.00 84.31 174 ASN A CA 1
ATOM 1314 C C . ASN A 1 174 ? -5.989 6.018 20.084 1.00 84.31 174 ASN A C 1
ATOM 1316 O O . ASN A 1 174 ? -7.102 6.224 19.602 1.00 84.31 174 ASN 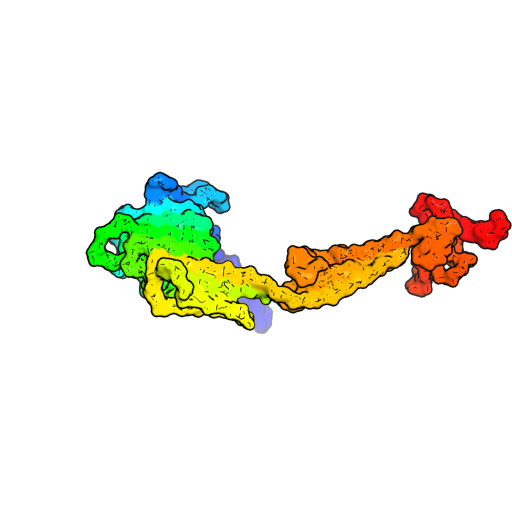A O 1
ATOM 1320 N N . LEU A 1 175 ? -5.807 5.781 21.385 1.00 85.94 175 LEU A N 1
ATOM 1321 C CA . LEU A 1 175 ? -6.891 5.688 22.362 1.00 85.94 175 LEU A CA 1
ATOM 1322 C C . LEU A 1 175 ? -6.767 6.757 23.455 1.00 85.94 175 LEU A C 1
ATOM 1324 O O . LEU A 1 175 ? -5.807 6.797 24.229 1.00 85.94 175 LEU A O 1
ATOM 1328 N N . THR A 1 176 ? -7.809 7.568 23.589 1.00 85.56 176 THR A N 1
ATOM 1329 C CA . THR A 1 176 ? -7.970 8.508 24.705 1.00 85.56 176 THR A CA 1
ATOM 1330 C C . THR A 1 176 ? -9.093 7.993 25.596 1.00 85.56 176 THR A C 1
ATOM 1332 O O . THR A 1 176 ? -10.246 8.013 25.178 1.00 85.56 176 THR A O 1
ATOM 1335 N N . LEU A 1 177 ? -8.788 7.494 26.798 1.00 84.12 177 LEU A N 1
ATOM 1336 C CA . LEU A 1 177 ? -9.736 6.752 27.643 1.00 84.12 177 LEU A CA 1
ATOM 1337 C C . LEU A 1 177 ? -10.008 7.515 28.950 1.00 84.12 177 LEU A C 1
ATOM 1339 O O . LEU A 1 177 ? -9.450 7.226 30.009 1.00 84.12 177 LEU A O 1
ATOM 1343 N N . GLU A 1 178 ? -10.881 8.517 28.889 1.00 80.25 178 GLU A N 1
ATOM 1344 C CA . GLU A 1 178 ? -11.169 9.394 30.019 1.00 80.25 178 GLU A CA 1
ATOM 1345 C C . GLU A 1 178 ? -12.429 9.002 30.800 1.00 80.25 178 GLU A C 1
ATOM 1347 O O . GLU A 1 178 ? -13.431 8.529 30.260 1.00 80.25 178 GLU A O 1
ATOM 1352 N N . GLY A 1 179 ? -12.396 9.247 32.112 1.00 74.62 179 GLY A N 1
ATOM 1353 C CA . GLY A 1 179 ? -13.549 9.058 32.993 1.00 74.62 179 GLY A CA 1
ATOM 1354 C C . GLY A 1 179 ? -13.817 7.609 33.410 1.00 74.62 179 GLY A C 1
ATOM 1355 O O . GLY A 1 179 ? -14.737 7.394 34.190 1.00 74.62 179 GLY A O 1
ATOM 1356 N N . ALA A 1 180 ? -13.022 6.635 32.956 1.00 75.00 180 ALA A N 1
ATOM 1357 C CA . ALA A 1 180 ? -13.113 5.249 33.411 1.00 75.00 180 ALA A CA 1
ATOM 1358 C C . ALA A 1 180 ? -12.283 5.019 34.683 1.00 75.00 180 ALA A C 1
ATOM 1360 O O . ALA A 1 180 ? -11.265 5.678 34.895 1.00 75.00 180 ALA A O 1
ATOM 1361 N N . ASP A 1 181 ? -12.702 4.057 35.508 1.00 75.75 181 ASP A N 1
ATOM 1362 C CA . ASP A 1 181 ? -11.926 3.622 36.676 1.00 75.75 181 ASP A CA 1
ATOM 1363 C C . ASP A 1 181 ? -10.813 2.642 36.259 1.00 75.75 181 ASP A C 1
ATOM 1365 O O . ASP A 1 181 ? -9.732 2.651 36.844 1.00 75.75 181 ASP A O 1
ATOM 1369 N N . HIS A 1 182 ? -11.046 1.867 35.191 1.00 76.75 182 HIS A N 1
ATOM 1370 C CA . HIS A 1 182 ? -10.034 1.088 34.473 1.00 76.75 182 HIS A CA 1
ATOM 1371 C C . HIS A 1 182 ? -10.071 1.432 32.981 1.00 76.75 182 HIS A C 1
ATOM 1373 O O . HIS A 1 182 ? -11.131 1.416 32.357 1.00 76.75 182 HIS A O 1
ATOM 1379 N N . SER A 1 183 ? -8.922 1.730 32.379 1.00 78.94 183 SER A N 1
ATOM 1380 C CA . SER A 1 183 ? -8.893 2.090 30.956 1.00 78.94 183 SER A CA 1
ATOM 1381 C C . SER A 1 183 ? -9.141 0.866 30.074 1.00 78.94 183 SER A C 1
ATOM 1383 O O . SER A 1 183 ? -10.066 0.871 29.266 1.00 78.94 183 SER A O 1
ATOM 1385 N N . ILE A 1 184 ? -8.360 -0.200 30.262 1.00 81.44 184 ILE A N 1
ATOM 1386 C CA . ILE A 1 184 ? -8.516 -1.472 29.550 1.00 81.44 184 ILE A CA 1
ATOM 1387 C C . ILE A 1 184 ? -8.460 -2.600 30.576 1.00 81.44 184 ILE A C 1
ATOM 1389 O O . ILE A 1 184 ? -7.517 -2.665 31.360 1.00 81.44 184 ILE A O 1
ATOM 1393 N N . GLU A 1 185 ? -9.458 -3.477 30.561 1.00 80.75 185 GLU A N 1
ATOM 1394 C CA . GLU A 1 185 ? -9.486 -4.710 31.346 1.00 80.75 185 GLU A CA 1
ATOM 1395 C C . GLU A 1 185 ? -9.683 -5.886 30.390 1.00 80.75 185 GLU A C 1
ATOM 1397 O O . GLU A 1 185 ? -10.711 -5.986 29.722 1.00 80.75 185 GLU A O 1
ATOM 1402 N N . ALA A 1 186 ? -8.659 -6.726 30.279 1.00 80.00 186 ALA A N 1
ATOM 1403 C CA . ALA A 1 186 ? -8.589 -7.833 29.335 1.00 80.00 186 ALA A CA 1
ATOM 1404 C C . ALA A 1 186 ? -7.771 -8.988 29.922 1.00 80.00 186 ALA A C 1
ATOM 1406 O O . ALA A 1 186 ? -7.019 -8.779 30.876 1.00 80.00 186 ALA A O 1
ATOM 1407 N N . ASN A 1 187 ? -7.865 -10.180 29.326 1.00 80.94 187 ASN A N 1
ATOM 1408 C CA . ASN A 1 187 ? -6.966 -11.290 29.645 1.00 80.94 187 ASN A CA 1
ATOM 1409 C C . ASN A 1 187 ? -5.515 -10.929 29.288 1.00 80.94 187 ASN A C 1
ATOM 1411 O O . ASN A 1 187 ? -4.621 -11.015 30.127 1.00 80.94 187 ASN A O 1
ATOM 1415 N N . ASN A 1 188 ? -5.299 -10.451 28.059 1.00 77.75 188 ASN A N 1
ATOM 1416 C CA . ASN A 1 188 ? -4.041 -9.854 27.619 1.00 77.75 188 ASN A CA 1
ATOM 1417 C C . ASN A 1 188 ? -4.304 -8.571 26.828 1.00 77.75 188 ASN A C 1
ATOM 1419 O O . ASN A 1 188 ? -5.320 -8.448 26.138 1.00 77.75 188 ASN A O 1
ATOM 1423 N N . ILE A 1 189 ? -3.355 -7.636 26.892 1.00 79.06 189 ILE A N 1
ATOM 1424 C CA . ILE A 1 189 ? -3.364 -6.414 26.087 1.00 79.06 189 ILE A CA 1
ATOM 1425 C C . ILE A 1 189 ? -2.166 -6.461 25.150 1.00 79.06 189 ILE A C 1
ATOM 1427 O O . ILE A 1 189 ? -1.016 -6.483 25.588 1.00 79.06 189 ILE A O 1
ATOM 1431 N N . PHE A 1 190 ? -2.451 -6.445 23.856 1.00 78.25 190 PHE A N 1
ATOM 1432 C CA . PHE A 1 190 ? -1.456 -6.490 22.805 1.00 78.25 190 PHE A CA 1
ATOM 1433 C C . PHE A 1 190 ? -1.459 -5.198 22.010 1.00 78.25 190 PHE A C 1
ATOM 1435 O O . PHE A 1 190 ? -2.504 -4.744 21.547 1.00 78.25 190 PHE A O 1
ATOM 1442 N N . VAL A 1 191 ? -0.275 -4.650 21.774 1.00 78.12 191 VAL A N 1
ATOM 1443 C CA . VAL A 1 191 ? -0.070 -3.688 20.694 1.00 78.12 191 VAL A CA 1
ATOM 1444 C C . VAL A 1 191 ? 0.677 -4.399 19.582 1.00 78.12 191 VAL A C 1
ATOM 1446 O O . VAL A 1 191 ? 1.696 -5.046 19.825 1.00 78.12 191 VAL A O 1
ATOM 1449 N N . SER A 1 192 ? 0.148 -4.315 18.366 1.00 73.94 192 SER A N 1
ATOM 1450 C CA . SER A 1 192 ? 0.809 -4.852 17.188 1.00 73.94 192 SER A CA 1
ATOM 1451 C C . SER A 1 192 ? 0.992 -3.778 16.135 1.00 73.94 192 SER A C 1
ATOM 1453 O O . SER A 1 192 ? 0.273 -2.782 16.049 1.00 73.94 192 SER A O 1
ATOM 1455 N N . ILE A 1 193 ? 1.975 -4.029 15.295 1.00 70.88 193 ILE A N 1
ATOM 1456 C CA . ILE A 1 193 ? 2.226 -3.257 14.095 1.00 70.88 193 ILE A CA 1
ATOM 1457 C C . ILE A 1 193 ? 1.104 -3.565 13.082 1.00 70.88 193 ILE A C 1
ATOM 1459 O O . ILE A 1 193 ? 0.611 -4.701 13.075 1.00 70.88 193 ILE A O 1
ATOM 1463 N N . PRO A 1 194 ? 0.650 -2.594 12.263 1.00 67.31 194 PRO A N 1
ATOM 1464 C CA . PRO A 1 194 ? -0.189 -2.897 11.105 1.00 67.31 194 PRO A CA 1
ATOM 1465 C C . PRO A 1 194 ? 0.507 -3.880 10.154 1.00 67.31 194 PRO A C 1
ATOM 1467 O O . PRO A 1 194 ? 1.734 -3.913 10.070 1.00 67.31 194 PRO A O 1
ATOM 1470 N N . ASP A 1 195 ? -0.277 -4.664 9.417 1.00 70.31 195 ASP A N 1
ATOM 1471 C CA . ASP A 1 195 ? 0.268 -5.567 8.406 1.00 70.31 195 ASP A CA 1
ATOM 1472 C C . ASP A 1 195 ? 0.904 -4.741 7.277 1.00 70.31 195 ASP A C 1
ATOM 1474 O O . ASP A 1 195 ? 0.244 -3.910 6.650 1.00 70.31 195 ASP A O 1
ATOM 1478 N N . LEU A 1 196 ? 2.201 -4.945 7.030 1.00 73.12 196 LEU A N 1
ATOM 1479 C CA . LEU A 1 196 ? 2.941 -4.252 5.977 1.00 73.12 196 LEU A CA 1
ATOM 1480 C C . LEU A 1 196 ? 3.219 -5.209 4.824 1.00 73.12 196 LEU A C 1
ATOM 1482 O O . LEU A 1 196 ? 3.769 -6.291 5.017 1.00 73.12 196 LEU A O 1
ATOM 1486 N N . SER A 1 197 ? 2.844 -4.796 3.615 1.00 78.31 197 SER A N 1
ATOM 1487 C CA . SER A 1 197 ? 3.071 -5.571 2.394 1.00 78.31 197 SER A CA 1
ATOM 1488 C C . SER A 1 197 ? 4.517 -5.502 1.904 1.00 78.31 197 SER A C 1
ATOM 1490 O O . SER A 1 197 ? 4.972 -6.418 1.221 1.00 78.31 197 SER A O 1
ATOM 1492 N N . ASP A 1 198 ? 5.245 -4.432 2.240 1.00 81.25 198 ASP A N 1
ATOM 1493 C CA . ASP A 1 198 ? 6.616 -4.230 1.779 1.00 81.25 198 ASP A CA 1
ATOM 1494 C C . ASP A 1 198 ? 7.627 -4.922 2.719 1.00 81.25 198 ASP A C 1
ATOM 1496 O O . ASP A 1 198 ? 7.760 -4.530 3.883 1.00 81.25 198 ASP A O 1
ATOM 1500 N N . PRO A 1 199 ? 8.392 -5.922 2.239 1.00 83.69 199 PRO A N 1
ATOM 1501 C CA . PRO A 1 199 ? 9.364 -6.647 3.057 1.00 83.69 199 PRO A CA 1
ATOM 1502 C C . PRO A 1 199 ? 10.604 -5.815 3.423 1.00 83.69 199 PRO A C 1
ATOM 1504 O O . PRO A 1 199 ? 11.414 -6.268 4.237 1.00 83.69 199 PRO A O 1
ATOM 1507 N N . CYS A 1 200 ? 10.786 -4.623 2.846 1.00 84.62 200 CYS A N 1
ATOM 1508 C CA . CYS A 1 200 ? 11.806 -3.652 3.253 1.00 84.62 200 CYS A CA 1
ATOM 1509 C C . CYS A 1 200 ? 11.332 -2.724 4.374 1.00 84.62 200 CYS A C 1
ATOM 1511 O O . CYS A 1 200 ? 12.154 -2.004 4.946 1.00 84.62 200 CYS A O 1
ATOM 1513 N N . ALA A 1 201 ? 10.042 -2.747 4.716 1.00 82.44 201 ALA A N 1
ATOM 1514 C CA . ALA A 1 201 ? 9.535 -1.942 5.806 1.00 82.44 201 ALA A CA 1
ATOM 1515 C C . ALA A 1 201 ? 10.097 -2.436 7.146 1.00 82.44 201 ALA A C 1
ATOM 1517 O O . ALA A 1 201 ? 10.115 -3.634 7.464 1.00 82.44 201 ALA A O 1
ATOM 1518 N N . ARG A 1 202 ? 10.589 -1.489 7.938 1.00 78.81 202 ARG A N 1
ATOM 1519 C CA . ARG A 1 202 ? 11.094 -1.661 9.299 1.00 78.81 202 ARG A CA 1
ATOM 1520 C C . ARG A 1 202 ? 10.175 -0.868 10.226 1.00 78.81 202 ARG A C 1
ATOM 1522 O O . ARG A 1 202 ? 10.426 0.306 10.502 1.00 78.81 202 ARG A O 1
ATOM 1529 N N . PRO A 1 203 ? 9.053 -1.462 10.641 1.00 70.69 203 PRO A N 1
ATOM 1530 C CA . PRO A 1 203 ? 8.151 -0.785 11.544 1.00 70.69 203 PRO A CA 1
ATOM 1531 C C . PRO A 1 203 ? 8.670 -0.810 12.980 1.00 70.69 203 PRO A C 1
ATOM 1533 O O . PRO A 1 203 ? 9.250 -1.794 13.430 1.00 70.69 203 PRO A O 1
ATOM 1536 N N . ALA A 1 204 ? 8.396 0.255 13.714 1.00 69.06 204 ALA A N 1
ATOM 1537 C CA . ALA A 1 204 ? 8.581 0.370 15.148 1.00 69.06 204 ALA A CA 1
ATOM 1538 C C . ALA A 1 204 ? 7.294 0.924 15.757 1.00 69.06 204 ALA A C 1
ATOM 1540 O O . ALA A 1 204 ? 6.637 1.778 15.156 1.00 69.06 204 ALA A O 1
ATOM 1541 N N . VAL A 1 205 ? 6.938 0.461 16.953 1.00 69.81 205 VAL A N 1
ATOM 1542 C CA . VAL A 1 205 ? 5.795 0.999 17.692 1.00 69.81 205 VAL A CA 1
ATOM 1543 C C . VAL A 1 205 ? 6.264 1.503 19.043 1.00 69.81 205 VAL A C 1
ATOM 1545 O O . VAL A 1 205 ? 6.884 0.775 19.816 1.00 69.81 205 VAL A O 1
ATOM 1548 N N . LYS A 1 206 ? 5.955 2.767 19.323 1.00 69.38 206 LYS A N 1
ATOM 1549 C CA . LYS A 1 206 ? 6.127 3.354 20.651 1.00 69.38 206 LYS A CA 1
ATOM 1550 C C . LYS A 1 206 ? 4.794 3.356 21.370 1.00 69.38 206 LYS A C 1
ATOM 1552 O O . LYS A 1 206 ? 3.795 3.800 20.799 1.00 69.38 206 LYS A O 1
ATOM 1557 N N . VAL A 1 207 ? 4.798 2.896 22.618 1.00 69.88 207 VAL A N 1
ATOM 1558 C CA . VAL A 1 207 ? 3.602 2.850 23.456 1.00 69.88 207 VAL A CA 1
ATOM 1559 C C . VAL A 1 207 ? 3.743 3.829 24.613 1.00 69.88 207 VAL A C 1
ATOM 1561 O O . VAL A 1 207 ? 4.629 3.705 25.464 1.00 69.88 207 VAL A O 1
ATOM 1564 N N . TYR A 1 208 ? 2.814 4.775 24.670 1.00 66.31 208 TYR A N 1
ATOM 1565 C CA . TYR A 1 208 ? 2.717 5.756 25.744 1.00 66.31 208 TYR A CA 1
ATOM 1566 C C . TYR A 1 208 ? 1.490 5.462 26.596 1.00 66.31 208 TYR A C 1
ATOM 1568 O O . TYR A 1 208 ? 0.397 5.312 26.047 1.00 66.31 208 TYR A O 1
ATOM 1576 N N . SER A 1 209 ? 1.661 5.437 27.918 1.00 64.81 209 SER A N 1
ATOM 1577 C CA . SER A 1 209 ? 0.553 5.348 28.871 1.00 64.81 209 SER A CA 1
ATOM 1578 C C . SER A 1 209 ? 0.612 6.465 29.917 1.00 64.81 209 SER A C 1
ATOM 1580 O O . SER A 1 209 ? 1.667 7.053 30.175 1.00 64.81 209 SER A O 1
ATOM 1582 N N . GLY A 1 210 ? -0.533 6.820 30.501 1.00 62.56 210 GLY A N 1
ATOM 1583 C CA . GLY A 1 210 ? -0.596 7.844 31.546 1.00 62.56 210 GLY A CA 1
ATOM 1584 C C . GLY A 1 210 ? -0.395 9.266 31.043 1.00 62.56 210 GLY A C 1
ATOM 1585 O O . GLY A 1 210 ? -0.840 9.643 29.963 1.00 62.56 210 GLY A O 1
ATOM 1586 N N . SER A 1 211 ? 0.283 10.089 31.846 1.00 53.72 211 SER A N 1
ATOM 1587 C CA . SER A 1 211 ? 0.588 11.495 31.550 1.00 53.72 211 SER A CA 1
ATOM 1588 C C . SER A 1 211 ? 1.739 11.659 30.540 1.00 53.72 211 SER A C 1
ATOM 1590 O O . SER A 1 211 ? 2.663 12.434 30.789 1.00 53.72 211 SER A O 1
ATOM 1592 N N . ASN A 1 212 ? 1.712 10.917 29.427 1.00 52.44 212 ASN A N 1
ATOM 1593 C CA . ASN A 1 212 ? 2.766 10.866 28.400 1.00 52.44 212 ASN A CA 1
ATOM 1594 C C . ASN A 1 212 ? 4.122 10.305 28.878 1.00 52.44 212 ASN A C 1
ATOM 1596 O O . ASN A 1 212 ? 5.173 10.763 28.428 1.00 52.44 212 ASN A O 1
ATOM 1600 N N . GLN A 1 213 ? 4.131 9.321 29.782 1.00 52.72 213 GLN A N 1
ATOM 1601 C CA . GLN A 1 213 ? 5.352 8.563 30.085 1.00 52.72 213 GLN A CA 1
ATOM 1602 C C . GLN A 1 213 ? 5.489 7.425 29.052 1.00 52.72 213 GLN A C 1
ATOM 1604 O O . GLN A 1 213 ? 4.514 6.737 28.749 1.00 52.72 213 GLN A O 1
ATOM 1609 N N . GLU A 1 214 ? 6.677 7.241 28.468 1.00 52.50 214 GLU A N 1
ATOM 1610 C CA . GLU A 1 214 ? 6.961 6.091 27.595 1.00 52.50 214 GLU A CA 1
ATOM 1611 C C . GLU A 1 214 ? 6.977 4.824 28.462 1.00 52.50 214 GLU A C 1
ATOM 1613 O O . GLU A 1 214 ? 7.843 4.671 29.321 1.00 52.50 214 GLU A O 1
ATOM 1618 N N . SER A 1 215 ? 5.980 3.952 28.293 1.00 50.53 215 SER A N 1
ATOM 1619 C CA . SER A 1 215 ? 5.823 2.745 29.120 1.00 50.53 215 SER A CA 1
ATOM 1620 C C . SER A 1 215 ? 6.494 1.514 28.521 1.00 50.53 215 SER A C 1
ATOM 1622 O O . SER A 1 215 ? 6.815 0.585 29.256 1.00 50.53 215 SER A O 1
ATOM 1624 N N . ALA A 1 216 ? 6.712 1.500 27.205 1.00 49.75 216 ALA A N 1
ATOM 1625 C CA . ALA A 1 216 ? 7.442 0.449 26.508 1.00 49.75 216 ALA A CA 1
ATOM 1626 C C . ALA A 1 216 ? 7.960 0.970 25.158 1.00 49.75 216 ALA A C 1
ATOM 1628 O O . ALA A 1 216 ? 7.266 1.712 24.458 1.00 49.75 216 ALA A O 1
ATOM 1629 N N . SER A 1 217 ? 9.172 0.550 24.798 1.00 47.53 217 SER A N 1
ATOM 1630 C CA . SER A 1 217 ? 9.824 0.859 23.526 1.00 47.53 217 SER A CA 1
ATOM 1631 C C . SER A 1 217 ? 10.418 -0.430 22.978 1.00 47.53 217 SER A C 1
ATOM 1633 O O . SER A 1 217 ? 11.287 -1.018 23.623 1.00 47.53 217 SER A O 1
ATOM 1635 N N . GLU A 1 218 ? 9.973 -0.873 21.806 1.00 52.22 218 GLU A N 1
ATOM 1636 C CA . GLU A 1 218 ? 10.678 -1.906 21.050 1.00 52.22 218 GLU A CA 1
ATOM 1637 C C . GLU A 1 218 ? 11.241 -1.287 19.772 1.00 52.22 218 GLU A C 1
ATOM 1639 O O . GLU A 1 218 ? 10.518 -0.845 18.877 1.00 52.22 218 GLU A O 1
ATOM 1644 N N . ILE A 1 219 ? 12.573 -1.217 19.716 1.00 41.50 219 ILE A N 1
ATOM 1645 C CA . ILE A 1 219 ? 13.317 -0.772 18.540 1.00 41.50 219 ILE A CA 1
ATOM 1646 C C . ILE A 1 219 ? 13.590 -2.008 17.683 1.00 41.50 219 ILE A C 1
ATOM 1648 O O . ILE A 1 219 ? 14.412 -2.859 18.024 1.00 41.50 219 ILE A O 1
ATOM 1652 N N . ALA A 1 220 ? 12.894 -2.092 16.555 1.00 38.53 220 ALA A N 1
ATOM 1653 C CA . ALA A 1 220 ? 13.032 -3.133 15.548 1.00 38.53 220 ALA A CA 1
ATOM 1654 C C . ALA A 1 220 ? 14.425 -3.119 14.877 1.00 38.53 220 ALA A C 1
ATOM 1656 O O . ALA A 1 220 ? 14.647 -2.412 13.898 1.00 38.53 220 ALA A O 1
ATOM 1657 N N . GLY A 1 221 ? 15.377 -3.899 15.402 1.00 34.97 221 GLY A N 1
ATOM 1658 C CA . GLY A 1 221 ? 16.733 -4.087 14.846 1.00 34.97 221 GLY A CA 1
ATOM 1659 C C . GLY A 1 221 ? 16.960 -5.410 14.092 1.00 34.97 221 GLY A C 1
ATOM 1660 O O . GLY A 1 221 ? 18.094 -5.793 13.811 1.00 34.97 221 GLY A O 1
ATOM 1661 N N . SER A 1 222 ? 15.906 -6.162 13.795 1.00 31.14 222 SER A N 1
ATOM 1662 C CA . SER A 1 222 ? 15.905 -7.415 13.017 1.00 31.14 222 SER A CA 1
ATOM 1663 C C . SER A 1 222 ? 14.479 -7.655 12.516 1.00 31.14 222 SER A C 1
ATOM 1665 O O . SER A 1 222 ? 13.595 -6.975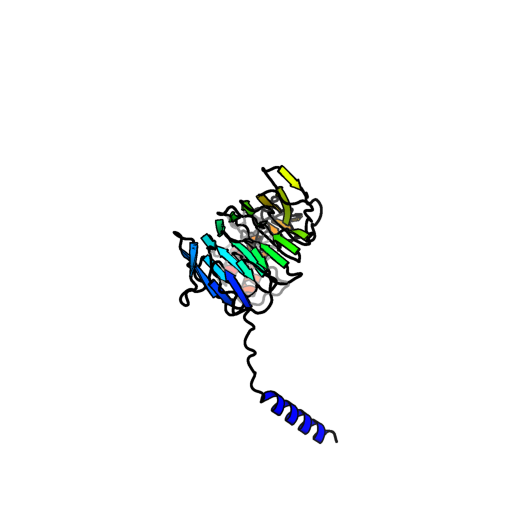 13.035 1.00 31.14 222 SER A O 1
ATOM 1667 N N . PRO A 1 223 ? 14.221 -8.506 11.496 1.00 34.28 223 PRO A N 1
ATOM 1668 C CA . PRO A 1 223 ? 12.889 -8.630 10.902 1.00 34.28 223 PRO A CA 1
ATOM 1669 C C . PRO A 1 223 ? 11.877 -8.916 12.008 1.00 34.28 223 PRO A C 1
ATOM 1671 O O . PRO A 1 223 ? 11.883 -9.999 12.586 1.00 34.28 223 PRO A O 1
ATOM 1674 N N . VAL A 1 224 ? 11.071 -7.908 12.341 1.00 38.81 224 VAL A N 1
ATOM 1675 C CA . VAL A 1 224 ? 10.033 -8.027 13.356 1.00 38.81 224 VAL A CA 1
ATOM 1676 C C . VAL A 1 224 ? 8.941 -8.837 12.699 1.00 38.81 224 VAL A C 1
ATOM 1678 O O . VAL A 1 224 ? 8.110 -8.324 11.952 1.00 38.81 224 VAL A O 1
ATOM 1681 N N . THR A 1 225 ? 9.002 -10.146 12.901 1.00 39.88 225 THR A N 1
ATOM 1682 C CA . THR A 1 225 ? 7.809 -10.973 12.829 1.00 39.88 225 THR A CA 1
ATOM 1683 C C . THR A 1 225 ? 6.803 -10.341 13.772 1.00 39.88 225 THR A C 1
ATOM 1685 O O . THR A 1 225 ? 7.189 -10.054 14.890 1.00 39.88 225 THR A O 1
ATOM 1688 N N . SER A 1 226 ? 5.610 -10.016 13.269 1.00 42.97 226 SER A N 1
ATOM 1689 C CA . SER A 1 226 ? 4.292 -9.841 13.916 1.00 42.97 226 SER A CA 1
ATOM 1690 C C . SER A 1 226 ? 4.141 -10.007 15.448 1.00 42.97 226 SER A C 1
ATOM 1692 O O . SER A 1 226 ? 3.146 -10.576 15.904 1.00 42.97 226 SER A O 1
ATOM 1694 N N . ASP A 1 227 ? 5.086 -9.560 16.261 1.00 49.78 227 ASP A N 1
ATOM 1695 C CA . ASP A 1 227 ? 5.160 -9.926 17.663 1.00 49.78 227 ASP A CA 1
ATOM 1696 C C . ASP A 1 227 ? 4.345 -8.907 18.444 1.00 49.78 227 ASP A C 1
ATOM 1698 O O . ASP A 1 227 ? 4.571 -7.696 18.427 1.00 49.78 227 ASP A O 1
ATOM 1702 N N . LYS A 1 228 ? 3.285 -9.432 19.052 1.00 59.00 228 LYS A N 1
ATOM 1703 C CA . LYS A 1 228 ? 2.386 -8.696 19.920 1.00 59.00 228 LYS A CA 1
ATOM 1704 C C . LYS A 1 228 ? 3.174 -8.242 21.154 1.00 59.00 228 LYS A C 1
ATOM 1706 O O . LYS A 1 228 ? 3.597 -9.082 21.947 1.00 59.00 228 LYS A O 1
ATOM 1711 N N . ILE A 1 229 ? 3.314 -6.934 21.355 1.00 64.06 229 ILE A N 1
ATOM 1712 C CA . ILE A 1 229 ? 3.905 -6.384 22.581 1.00 64.06 229 ILE A CA 1
ATOM 1713 C C . ILE A 1 229 ? 2.863 -6.535 23.691 1.00 64.06 229 ILE A C 1
ATOM 1715 O O . ILE A 1 229 ? 1.807 -5.900 23.628 1.00 64.06 229 ILE A O 1
ATOM 1719 N N . ASN A 1 230 ? 3.131 -7.393 24.680 1.00 65.50 230 ASN A N 1
ATOM 1720 C CA . ASN A 1 230 ? 2.255 -7.550 25.842 1.00 65.50 230 ASN A CA 1
ATOM 1721 C C . ASN A 1 230 ? 2.490 -6.395 26.825 1.00 65.50 230 ASN A C 1
ATOM 1723 O O . ASN A 1 230 ? 3.611 -6.197 27.298 1.00 65.50 230 ASN A O 1
ATOM 1727 N N . ILE A 1 231 ? 1.441 -5.632 27.127 1.00 65.06 231 ILE A N 1
ATOM 1728 C CA . ILE A 1 231 ? 1.502 -4.511 28.066 1.00 65.06 231 ILE A CA 1
ATOM 1729 C C . ILE A 1 231 ? 0.886 -4.960 29.390 1.00 65.06 231 ILE A C 1
ATOM 1731 O O . ILE A 1 231 ? -0.331 -5.057 29.523 1.00 65.06 231 ILE A O 1
ATOM 1735 N N . THR A 1 232 ? 1.740 -5.231 30.377 1.00 53.16 232 THR A N 1
ATOM 1736 C CA . THR A 1 232 ? 1.349 -5.865 31.650 1.00 53.16 232 THR A CA 1
ATOM 1737 C C . THR A 1 232 ? 0.904 -4.922 32.770 1.00 53.16 232 THR A C 1
ATOM 1739 O O . THR A 1 232 ? 0.801 -5.370 33.908 1.00 53.16 232 THR A O 1
ATOM 1742 N N . ASP A 1 233 ? 0.617 -3.647 32.505 1.00 46.66 233 ASP A N 1
ATOM 1743 C CA . ASP A 1 233 ? 0.185 -2.729 33.566 1.00 46.66 233 ASP A CA 1
ATOM 1744 C C . ASP A 1 233 ? -1.106 -2.000 33.210 1.00 46.66 233 ASP A C 1
ATOM 1746 O O . ASP A 1 233 ? -1.282 -1.545 32.079 1.00 46.66 233 ASP A O 1
ATOM 1750 N N . ASN A 1 234 ? -1.997 -1.900 34.204 1.00 50.22 234 ASN A N 1
ATOM 1751 C CA . ASN A 1 234 ? -3.258 -1.162 34.161 1.00 50.22 234 ASN A CA 1
ATOM 1752 C C . ASN A 1 234 ? -3.032 0.214 33.527 1.00 50.22 234 ASN A C 1
ATOM 1754 O O . ASN A 1 234 ? -2.575 1.150 34.188 1.00 50.22 234 ASN A O 1
ATOM 1758 N N . LEU A 1 235 ? -3.340 0.326 32.235 1.00 55.41 235 LEU A N 1
ATOM 1759 C CA . LEU A 1 235 ? -3.097 1.534 31.464 1.00 55.41 235 LEU A CA 1
ATOM 1760 C C . LEU A 1 235 ? -3.783 2.708 32.154 1.00 55.41 235 LEU A C 1
ATOM 1762 O O . LEU A 1 235 ? -4.993 2.702 32.387 1.00 55.41 235 LEU A O 1
ATOM 1766 N N . SER A 1 236 ? -3.005 3.722 32.508 1.00 52.69 236 SER A N 1
ATOM 1767 C CA . SER A 1 236 ? -3.515 4.931 33.139 1.00 52.69 236 SER A CA 1
ATOM 1768 C C . SER A 1 236 ? -4.064 5.855 32.054 1.00 52.69 236 SER A C 1
ATOM 1770 O O . SER A 1 236 ? -3.286 6.420 31.310 1.00 52.69 236 SER A O 1
ATOM 1772 N N . LYS A 1 237 ? -5.393 5.996 31.956 1.00 58.44 237 LYS A N 1
ATOM 1773 C CA . LYS A 1 237 ? -6.202 7.015 31.238 1.00 58.44 237 LYS A CA 1
ATOM 1774 C C . LYS A 1 237 ? -5.936 7.304 29.734 1.00 58.44 237 LYS A C 1
ATOM 1776 O O . LYS A 1 237 ? -6.838 7.729 29.022 1.00 58.44 237 LYS A O 1
ATOM 1781 N N . TYR A 1 238 ? -4.744 7.074 29.204 1.00 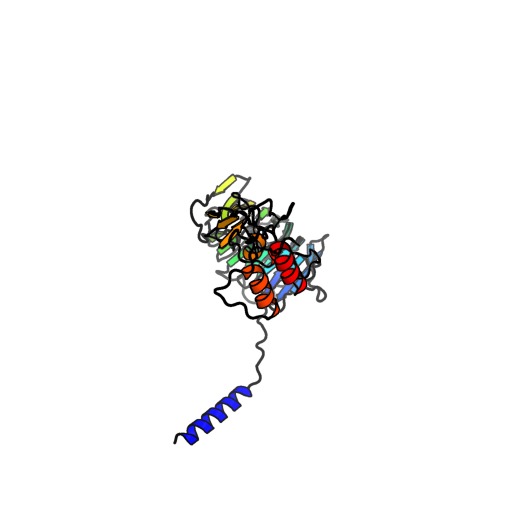56.34 238 TYR A N 1
ATOM 1782 C CA . TYR A 1 238 ? -4.325 7.390 27.843 1.00 56.34 238 TYR A CA 1
ATOM 1783 C C . TYR A 1 238 ? -3.486 6.235 27.313 1.00 56.34 238 TYR A C 1
ATOM 1785 O O . TYR A 1 238 ? -2.622 5.726 28.029 1.00 56.34 238 TYR A O 1
ATOM 1793 N N . LEU A 1 239 ? -3.735 5.831 26.069 1.00 66.00 239 LEU A N 1
ATOM 1794 C CA . LEU A 1 239 ? -2.872 4.916 25.340 1.00 66.00 239 LEU A CA 1
ATOM 1795 C C . LEU A 1 239 ? -2.673 5.450 23.926 1.00 66.00 239 LEU A C 1
ATOM 1797 O O . LEU A 1 239 ? -3.562 5.389 23.080 1.00 66.00 239 LEU A O 1
ATOM 1801 N N . ARG A 1 240 ? -1.471 5.943 23.657 1.00 64.62 240 ARG A N 1
ATOM 1802 C CA . ARG A 1 240 ? -1.080 6.384 22.319 1.00 64.62 240 ARG A CA 1
ATOM 1803 C C . ARG A 1 240 ? -0.086 5.390 21.744 1.00 64.62 240 ARG A C 1
ATOM 1805 O O . ARG A 1 240 ? 0.907 5.071 22.400 1.00 64.62 240 ARG A O 1
ATOM 1812 N N . THR A 1 241 ? -0.330 4.964 20.510 1.00 64.38 241 THR A N 1
ATOM 1813 C CA . THR A 1 241 ? 0.631 4.179 19.736 1.00 64.38 241 THR A CA 1
ATOM 1814 C C . THR A 1 241 ? 1.173 5.041 18.614 1.00 64.38 241 THR A C 1
ATOM 1816 O O . THR A 1 241 ? 0.420 5.520 17.772 1.00 64.38 241 THR A O 1
ATOM 1819 N N . GLU A 1 242 ? 2.482 5.242 18.579 1.00 66.50 242 GLU A N 1
ATOM 1820 C CA . GLU A 1 242 ? 3.125 5.851 17.420 1.00 66.50 242 GLU A CA 1
ATOM 1821 C C . GLU A 1 242 ? 3.750 4.738 16.591 1.00 66.50 242 GLU A C 1
ATOM 1823 O O . GLU A 1 242 ? 4.702 4.100 17.038 1.00 66.50 242 GLU A O 1
ATOM 1828 N N . THR A 1 243 ? 3.190 4.491 15.406 1.00 67.94 243 THR A N 1
ATOM 1829 C CA . THR A 1 243 ? 3.798 3.580 14.434 1.00 67.94 243 THR A CA 1
ATOM 1830 C C . THR A 1 243 ? 4.750 4.387 13.565 1.00 67.94 243 THR A C 1
ATOM 1832 O O . THR A 1 243 ? 4.322 5.271 12.825 1.00 67.94 243 THR A O 1
ATOM 1835 N N . LEU A 1 244 ? 6.041 4.089 13.653 1.00 69.06 244 LEU A N 1
ATOM 1836 C CA . LEU A 1 244 ? 7.059 4.633 12.767 1.00 69.06 244 LEU A CA 1
ATOM 1837 C C . LEU A 1 244 ? 7.428 3.550 11.764 1.00 69.06 244 LEU A C 1
ATOM 1839 O O . LEU A 1 244 ? 7.792 2.450 12.160 1.00 69.06 244 LEU A O 1
ATOM 1843 N N . ILE A 1 245 ? 7.356 3.855 10.473 1.00 72.50 245 ILE A N 1
ATOM 1844 C CA . ILE A 1 245 ? 7.807 2.941 9.424 1.00 72.50 245 ILE A CA 1
ATOM 1845 C C . ILE A 1 245 ? 9.024 3.577 8.774 1.00 72.50 245 ILE A C 1
ATOM 1847 O O . ILE A 1 245 ? 8.923 4.654 8.189 1.00 72.50 245 ILE A O 1
ATOM 1851 N N . THR A 1 246 ? 10.177 2.924 8.888 1.00 76.06 246 THR A N 1
ATOM 1852 C CA . THR A 1 246 ? 11.352 3.274 8.090 1.00 76.06 246 THR A CA 1
ATOM 1853 C C . THR A 1 246 ? 11.522 2.266 6.962 1.00 76.06 246 THR A C 1
ATOM 1855 O O . THR A 1 246 ? 11.130 1.105 7.082 1.00 76.06 246 THR A O 1
ATOM 1858 N N . MET A 1 247 ? 12.075 2.719 5.840 1.00 82.50 247 MET A N 1
ATOM 1859 C CA . MET A 1 247 ? 12.394 1.854 4.708 1.00 82.50 247 MET A CA 1
ATOM 1860 C C . MET A 1 247 ? 13.885 1.561 4.720 1.00 82.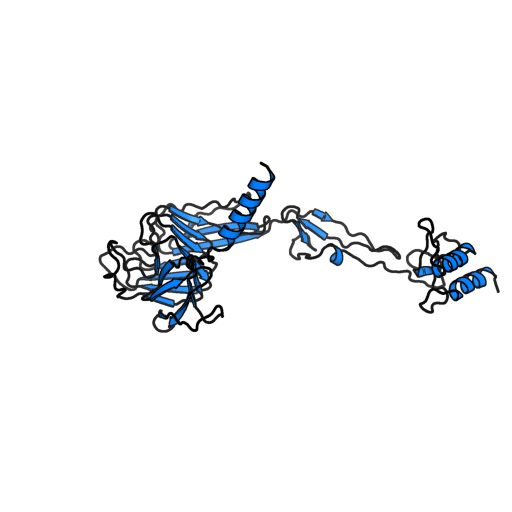50 247 MET A C 1
ATOM 1862 O O . MET A 1 247 ? 14.697 2.484 4.746 1.00 82.50 247 MET A O 1
ATOM 1866 N N . ASP A 1 248 ? 14.233 0.278 4.699 1.00 85.44 248 ASP A N 1
ATOM 1867 C CA . ASP A 1 248 ? 15.617 -0.174 4.593 1.00 85.44 248 ASP A CA 1
ATOM 1868 C C . ASP A 1 248 ? 15.776 -1.024 3.328 1.00 85.44 248 ASP A C 1
ATOM 1870 O O . ASP A 1 248 ? 15.584 -2.247 3.316 1.00 85.44 248 ASP A O 1
ATOM 1874 N N . HIS A 1 249 ? 16.056 -0.341 2.215 1.00 89.06 249 HIS A N 1
ATOM 1875 C CA . HIS A 1 249 ? 16.303 -0.981 0.931 1.00 89.06 249 HIS A CA 1
ATOM 1876 C C . HIS A 1 249 ? 17.777 -1.351 0.796 1.00 89.06 249 HIS A C 1
ATOM 1878 O O . HIS A 1 249 ? 18.658 -0.500 0.700 1.00 89.06 249 HIS A O 1
ATOM 1884 N N . LYS A 1 250 ? 18.051 -2.652 0.681 1.00 91.50 250 LYS A N 1
ATOM 1885 C CA . LYS A 1 250 ? 19.389 -3.142 0.346 1.00 91.50 250 LYS A CA 1
ATOM 1886 C C . LYS A 1 250 ? 19.616 -3.053 -1.163 1.00 91.50 250 LYS A C 1
ATOM 1888 O O . LYS A 1 250 ? 19.321 -4.005 -1.875 1.00 91.50 250 LYS A O 1
ATOM 1893 N N . LEU A 1 251 ? 20.080 -1.913 -1.662 1.00 94.44 251 LEU A N 1
ATOM 1894 C CA . LEU A 1 251 ? 20.187 -1.673 -3.103 1.00 94.44 251 LEU A CA 1
ATOM 1895 C C . LEU A 1 251 ? 21.456 -2.272 -3.727 1.00 94.44 251 LEU A C 1
ATOM 1897 O O . LEU A 1 251 ? 22.555 -2.161 -3.188 1.00 94.44 251 LEU A O 1
ATOM 1901 N N . ALA A 1 252 ? 21.297 -2.865 -4.909 1.00 95.88 252 ALA A N 1
ATOM 1902 C CA . ALA A 1 252 ? 22.369 -3.217 -5.830 1.00 95.88 252 ALA A CA 1
ATOM 1903 C C . ALA A 1 252 ? 22.340 -2.252 -7.023 1.00 95.88 252 ALA A C 1
ATOM 1905 O O . ALA A 1 252 ? 21.313 -2.134 -7.694 1.00 95.88 252 ALA A O 1
ATOM 1906 N N . LYS A 1 253 ? 23.456 -1.564 -7.284 1.00 96.56 253 LYS A N 1
ATOM 1907 C CA . LYS A 1 253 ? 23.580 -0.615 -8.395 1.00 96.56 253 LYS A CA 1
ATOM 1908 C C . LYS A 1 253 ? 23.894 -1.340 -9.706 1.00 96.56 253 LYS A C 1
ATOM 1910 O O . LYS A 1 253 ? 24.780 -2.191 -9.750 1.00 96.56 253 LYS A O 1
ATOM 1915 N N . TYR A 1 254 ? 23.202 -0.947 -10.767 1.00 95.75 254 TYR A N 1
ATOM 1916 C CA . TYR A 1 254 ? 23.460 -1.332 -12.147 1.00 95.75 254 TYR A CA 1
ATOM 1917 C C . TYR A 1 254 ? 23.968 -0.106 -12.900 1.00 95.75 254 TYR A C 1
ATOM 1919 O O . TYR A 1 254 ? 23.316 0.938 -12.919 1.00 95.75 254 TYR A O 1
ATOM 1927 N N . GLU A 1 255 ? 25.163 -0.218 -13.476 1.00 95.44 255 GLU A N 1
ATOM 1928 C CA . GLU A 1 255 ? 25.810 0.894 -14.172 1.00 95.44 255 GLU A CA 1
ATOM 1929 C C . GLU A 1 255 ? 25.138 1.195 -15.516 1.00 95.44 255 GLU A C 1
ATOM 1931 O O . GLU A 1 255 ? 24.599 0.311 -16.187 1.00 95.44 255 GLU A O 1
ATOM 1936 N N . SER A 1 256 ? 25.196 2.463 -15.920 1.00 94.75 256 SER A N 1
ATOM 1937 C CA . SER A 1 256 ? 24.734 2.888 -17.237 1.00 94.75 256 SER A CA 1
ATOM 1938 C C . SER A 1 256 ? 25.659 2.380 -18.337 1.00 94.75 256 SER A C 1
ATOM 1940 O O . SER A 1 256 ? 26.882 2.381 -18.173 1.00 94.75 256 SER A O 1
ATOM 1942 N N . THR A 1 257 ? 25.090 2.073 -19.496 1.00 94.56 257 THR A N 1
ATOM 1943 C CA . THR A 1 257 ? 25.841 1.891 -20.740 1.00 94.56 257 THR A CA 1
ATOM 1944 C C . THR A 1 257 ? 25.475 3.022 -21.702 1.00 94.56 257 THR A C 1
ATOM 1946 O O . THR A 1 257 ? 24.291 3.325 -21.856 1.00 94.56 257 THR A O 1
ATOM 1949 N N . PRO A 1 258 ? 26.449 3.718 -22.312 1.00 92.94 258 PRO A N 1
ATOM 1950 C CA . PRO A 1 258 ? 26.134 4.773 -23.265 1.00 92.94 258 PRO A CA 1
ATOM 1951 C C . PRO A 1 258 ? 25.496 4.174 -24.521 1.00 92.94 258 PRO A C 1
ATOM 1953 O O . PRO A 1 258 ? 25.904 3.104 -24.974 1.00 92.94 258 PRO A O 1
ATOM 1956 N N . ALA A 1 259 ? 24.522 4.881 -25.090 1.00 93.81 259 ALA A N 1
ATOM 1957 C CA . ALA A 1 259 ? 24.010 4.553 -26.414 1.00 93.81 259 ALA A CA 1
ATOM 1958 C C . ALA A 1 259 ? 25.092 4.806 -27.474 1.00 93.81 259 ALA A C 1
ATOM 1960 O O . ALA A 1 259 ? 25.927 5.704 -27.324 1.00 93.81 259 ALA A O 1
ATOM 1961 N N . THR A 1 260 ? 25.073 4.018 -28.544 1.00 92.94 260 THR A N 1
ATOM 1962 C CA . THR A 1 260 ? 25.905 4.227 -29.736 1.00 92.94 260 THR A CA 1
ATOM 1963 C C . THR A 1 260 ? 25.026 4.621 -30.923 1.00 92.94 260 THR A C 1
ATOM 1965 O O . THR A 1 260 ? 23.803 4.691 -30.800 1.00 92.94 260 THR A O 1
ATOM 1968 N N . CYS A 1 261 ? 25.629 4.854 -32.094 1.00 91.94 261 CYS A N 1
ATOM 1969 C CA . CYS A 1 261 ? 24.875 5.165 -33.311 1.00 91.94 261 CYS A CA 1
ATOM 1970 C C . CYS A 1 261 ? 23.851 4.081 -33.679 1.00 91.94 261 CYS A C 1
ATOM 1972 O O . CYS A 1 261 ? 22.803 4.404 -34.222 1.00 91.94 261 CYS A O 1
ATOM 1974 N N . THR A 1 262 ? 24.139 2.815 -33.359 1.00 89.38 262 THR A N 1
ATOM 1975 C CA . THR A 1 262 ? 23.355 1.651 -33.810 1.00 89.38 262 THR A CA 1
ATOM 1976 C C . THR A 1 262 ? 22.818 0.779 -32.676 1.00 89.38 262 THR A C 1
ATOM 1978 O O . THR A 1 262 ? 22.078 -0.168 -32.934 1.00 89.38 262 THR A O 1
ATOM 1981 N N . LYS A 1 263 ? 23.189 1.048 -31.418 1.00 91.31 263 LYS A N 1
ATOM 1982 C CA . LYS A 1 263 ? 22.740 0.272 -30.256 1.00 91.31 263 LYS A CA 1
ATOM 1983 C C . LYS A 1 263 ? 22.228 1.188 -29.161 1.00 91.31 263 LYS A C 1
ATOM 1985 O O . LYS A 1 263 ? 22.897 2.151 -28.785 1.00 91.31 263 LYS A O 1
ATOM 1990 N N . ASP A 1 264 ? 21.080 0.823 -28.612 1.00 96.06 264 ASP A N 1
ATOM 1991 C CA . ASP A 1 264 ? 20.542 1.457 -27.419 1.00 96.06 264 ASP A CA 1
ATOM 1992 C C . ASP A 1 264 ? 21.510 1.307 -26.239 1.00 96.06 264 ASP A C 1
ATOM 1994 O O . ASP A 1 264 ? 22.178 0.283 -26.064 1.00 96.06 264 ASP A O 1
ATOM 1998 N N . GLY A 1 265 ? 21.565 2.348 -25.417 1.00 95.00 265 GLY A N 1
ATOM 1999 C CA . GLY A 1 265 ? 22.226 2.346 -24.123 1.00 95.00 265 GLY A CA 1
ATOM 2000 C C . GLY A 1 265 ? 21.258 2.032 -22.988 1.00 95.00 265 GLY A C 1
ATOM 2001 O O . GLY A 1 265 ? 20.049 1.868 -23.170 1.00 95.00 265 GLY A O 1
ATOM 2002 N N . THR A 1 266 ? 21.793 2.014 -21.773 1.00 96.19 266 THR A N 1
ATOM 2003 C CA . THR A 1 266 ? 21.025 1.822 -20.543 1.00 96.19 266 THR A CA 1
ATOM 2004 C C . THR A 1 266 ? 21.326 2.917 -19.529 1.00 96.19 266 THR A C 1
ATOM 2006 O O . THR A 1 266 ? 22.481 3.279 -19.305 1.00 96.19 266 THR A O 1
ATOM 2009 N N . LYS A 1 267 ? 20.298 3.427 -18.854 1.00 95.69 267 LYS A N 1
ATOM 2010 C CA . LYS A 1 267 ? 20.445 4.282 -17.672 1.00 95.69 267 LYS A CA 1
ATOM 2011 C C . LYS A 1 267 ? 20.957 3.457 -16.494 1.00 95.69 267 LYS A C 1
ATOM 2013 O O . LYS A 1 267 ? 20.689 2.259 -16.406 1.00 95.69 267 LYS A O 1
ATOM 2018 N N . ALA A 1 268 ? 21.675 4.108 -15.585 1.00 96.62 268 ALA A N 1
ATOM 2019 C CA . ALA A 1 268 ? 22.004 3.506 -14.302 1.00 96.62 268 ALA A CA 1
ATOM 2020 C C . ALA A 1 268 ? 20.733 3.411 -13.447 1.00 96.62 268 ALA A C 1
ATOM 2022 O O . ALA A 1 268 ? 19.889 4.308 -13.496 1.00 96.62 268 ALA A O 1
ATOM 2023 N N . TYR A 1 269 ? 20.600 2.336 -12.679 1.00 96.56 269 TYR A N 1
ATOM 2024 C CA . TYR A 1 269 ? 19.469 2.125 -11.776 1.00 96.56 269 TYR A CA 1
ATOM 2025 C C . TYR A 1 269 ? 19.891 1.298 -10.565 1.00 96.56 269 TYR A C 1
ATOM 2027 O O . TYR A 1 269 ? 20.975 0.713 -10.525 1.00 96.56 269 TYR A O 1
ATOM 2035 N N . TYR A 1 270 ? 19.016 1.236 -9.572 1.00 97.19 270 TYR A N 1
ATOM 2036 C CA . TYR A 1 270 ? 19.202 0.463 -8.356 1.00 97.19 270 TYR A CA 1
ATOM 2037 C C . TYR A 1 270 ? 18.112 -0.600 -8.258 1.00 97.19 270 TYR A C 1
ATOM 2039 O O . TYR A 1 270 ? 16.959 -0.358 -8.598 1.00 97.19 270 TYR A O 1
ATOM 2047 N N . TYR A 1 271 ? 18.471 -1.790 -7.796 1.00 96.25 271 TYR A N 1
ATOM 2048 C CA . TYR A 1 271 ? 17.547 -2.905 -7.603 1.00 96.25 271 TYR A CA 1
ATOM 2049 C C . TYR A 1 271 ? 17.609 -3.379 -6.159 1.00 96.25 271 TYR A C 1
ATOM 2051 O O . TYR A 1 271 ? 18.696 -3.622 -5.629 1.00 96.25 271 TYR A O 1
ATOM 2059 N N . CYS A 1 272 ? 16.453 -3.554 -5.529 1.00 95.62 272 CYS A N 1
ATOM 2060 C CA . CYS A 1 272 ? 16.380 -4.145 -4.205 1.00 95.62 272 CYS A CA 1
ATOM 2061 C C . CYS A 1 272 ? 16.022 -5.639 -4.313 1.00 95.62 272 CYS A C 1
ATOM 2063 O O . CYS A 1 272 ? 14.880 -5.961 -4.632 1.00 95.62 272 CYS A O 1
ATOM 2065 N N . PRO A 1 273 ? 16.926 -6.579 -3.972 1.00 93.00 273 PRO A N 1
ATOM 2066 C CA . PRO A 1 273 ? 16.637 -8.009 -4.012 1.00 93.00 273 PRO A CA 1
ATOM 2067 C C . PRO A 1 273 ? 15.697 -8.460 -2.885 1.00 93.00 273 PRO A C 1
ATOM 2069 O O . PRO A 1 273 ? 15.276 -9.610 -2.878 1.00 93.00 273 PRO A O 1
ATOM 2072 N N . VAL A 1 274 ? 15.402 -7.583 -1.916 1.00 90.19 274 VAL A N 1
ATOM 2073 C CA . VAL A 1 274 ? 14.510 -7.878 -0.787 1.00 90.19 274 VAL A CA 1
ATOM 2074 C C . VAL A 1 274 ? 13.048 -7.685 -1.188 1.00 90.19 274 VAL A C 1
ATOM 2076 O O . VAL A 1 274 ? 12.244 -8.583 -0.962 1.00 90.19 274 VAL A O 1
ATOM 2079 N N . CYS A 1 275 ? 12.703 -6.547 -1.800 1.00 91.25 275 CYS A N 1
ATOM 2080 C CA . CYS A 1 275 ? 11.333 -6.262 -2.245 1.00 91.25 275 CYS A CA 1
ATOM 2081 C C . CYS A 1 275 ? 11.101 -6.468 -3.750 1.00 91.25 275 CYS A C 1
ATOM 2083 O O . CYS A 1 275 ? 9.961 -6.403 -4.196 1.00 91.25 275 CYS A O 1
ATOM 2085 N N . GLY A 1 276 ? 12.151 -6.719 -4.539 1.00 92.19 276 GLY A N 1
ATOM 2086 C CA . GLY A 1 276 ? 12.057 -6.935 -5.987 1.00 92.19 276 GLY A CA 1
ATOM 2087 C C . GLY A 1 276 ? 11.826 -5.664 -6.811 1.00 92.19 276 GLY A C 1
ATOM 2088 O O . GLY A 1 276 ? 11.594 -5.760 -8.012 1.00 92.19 276 GLY A O 1
ATOM 2089 N N . LYS A 1 277 ? 11.885 -4.482 -6.187 1.00 94.75 277 LYS A N 1
ATOM 2090 C CA . LYS A 1 277 ? 11.634 -3.185 -6.830 1.00 94.75 277 LYS A CA 1
ATOM 2091 C C . LYS A 1 277 ? 12.896 -2.558 -7.421 1.00 94.75 277 LYS A C 1
ATOM 2093 O O . LYS A 1 277 ? 14.020 -2.865 -7.005 1.00 94.75 277 LYS A O 1
ATOM 2098 N N . TYR A 1 278 ? 12.683 -1.630 -8.350 1.00 96.50 278 TYR A N 1
ATOM 2099 C CA . TYR A 1 278 ? 13.717 -0.851 -9.029 1.00 96.50 278 TYR A CA 1
ATOM 2100 C C . TYR A 1 278 ? 13.605 0.630 -8.662 1.00 96.50 278 TYR A C 1
ATOM 2102 O O . TYR A 1 278 ? 12.503 1.132 -8.458 1.00 96.50 278 TYR A O 1
ATOM 2110 N N . PHE A 1 279 ? 14.736 1.331 -8.598 1.00 96.62 279 PHE A N 1
ATOM 2111 C CA . PHE A 1 279 ? 14.810 2.733 -8.192 1.00 96.62 279 PHE A CA 1
ATOM 2112 C C . PHE A 1 279 ? 15.793 3.528 -9.055 1.00 96.62 279 PHE A C 1
ATOM 2114 O O . PHE A 1 279 ? 16.801 2.992 -9.523 1.00 96.62 279 PHE A O 1
ATOM 2121 N N . GLU A 1 280 ? 15.516 4.818 -9.243 1.00 95.69 280 GLU A N 1
ATOM 2122 C CA . GLU A 1 280 ? 16.404 5.730 -9.981 1.00 95.69 280 GLU A CA 1
ATOM 2123 C C . GLU A 1 280 ? 17.612 6.180 -9.140 1.00 95.69 280 GLU A C 1
ATOM 2125 O O . GLU A 1 280 ? 18.652 6.554 -9.683 1.00 95.69 280 GLU A O 1
ATOM 2130 N N . ASP A 1 281 ? 17.473 6.164 -7.813 1.00 94.44 281 ASP A N 1
ATOM 2131 C CA . ASP A 1 281 ? 18.397 6.773 -6.862 1.00 94.44 281 ASP A CA 1
ATOM 2132 C C . ASP A 1 281 ? 18.821 5.825 -5.731 1.00 94.44 281 ASP A C 1
ATOM 2134 O O . ASP A 1 281 ? 18.099 4.910 -5.338 1.00 94.44 281 ASP A O 1
ATOM 2138 N N . GLU A 1 282 ? 19.997 6.088 -5.155 1.00 92.25 282 GLU A N 1
ATOM 2139 C CA . GLU A 1 282 ? 20.561 5.302 -4.047 1.00 92.25 282 GLU A CA 1
ATOM 2140 C C . GLU A 1 282 ? 19.761 5.438 -2.741 1.00 92.25 282 GLU A C 1
ATOM 2142 O O . GLU A 1 282 ? 19.858 4.588 -1.861 1.00 92.25 282 GLU A O 1
ATOM 2147 N N . ALA A 1 283 ? 18.952 6.493 -2.608 1.00 89.75 283 ALA A N 1
ATOM 2148 C CA . ALA A 1 283 ? 18.078 6.682 -1.455 1.00 89.75 283 ALA A CA 1
ATOM 2149 C C . ALA A 1 283 ? 16.717 5.974 -1.608 1.00 89.75 283 ALA A C 1
ATOM 2151 O O . ALA A 1 283 ? 15.901 6.058 -0.691 1.00 89.75 283 ALA A O 1
ATOM 2152 N N . ALA A 1 284 ? 16.475 5.272 -2.727 1.00 90.06 284 ALA A N 1
ATOM 2153 C CA . ALA A 1 284 ? 15.221 4.578 -3.029 1.00 90.06 284 ALA A CA 1
ATOM 2154 C C . ALA A 1 284 ? 13.972 5.472 -2.890 1.00 90.06 284 ALA A C 1
ATOM 2156 O O . ALA A 1 284 ? 12.919 5.032 -2.428 1.00 90.06 284 ALA A O 1
ATOM 2157 N N . THR A 1 285 ? 14.082 6.744 -3.283 1.00 90.88 285 THR A N 1
ATOM 2158 C CA . THR A 1 285 ? 12.968 7.705 -3.211 1.00 90.88 285 THR A CA 1
ATOM 2159 C C . THR A 1 285 ? 12.138 7.749 -4.490 1.00 90.88 285 THR A C 1
ATOM 2161 O O . THR A 1 285 ? 10.996 8.213 -4.463 1.00 90.88 285 THR A O 1
ATOM 2164 N N . LYS A 1 286 ? 12.685 7.256 -5.607 1.00 92.56 286 LYS A N 1
ATOM 2165 C CA . LYS A 1 286 ? 12.023 7.227 -6.914 1.00 92.56 286 LYS A CA 1
ATOM 2166 C C . LYS A 1 286 ? 11.924 5.800 -7.433 1.00 92.56 286 LYS A C 1
ATOM 2168 O O . LYS A 1 286 ? 12.868 5.285 -8.028 1.00 92.56 286 LYS A O 1
ATOM 2173 N N . GLU A 1 287 ? 10.783 5.164 -7.185 1.00 94.56 287 GLU A N 1
ATOM 2174 C CA . GLU A 1 287 ? 10.482 3.815 -7.676 1.00 94.56 287 GLU A CA 1
ATOM 2175 C C . GLU A 1 287 ? 10.218 3.820 -9.193 1.00 94.56 287 GLU A C 1
ATOM 2177 O O . GLU A 1 287 ? 9.534 4.700 -9.719 1.00 94.56 287 GLU A O 1
ATOM 2182 N N . ILE A 1 288 ? 10.746 2.812 -9.887 1.00 94.94 288 ILE A N 1
ATOM 2183 C CA . ILE A 1 288 ? 10.543 2.562 -11.316 1.00 94.94 288 ILE A CA 1
ATOM 2184 C C . ILE A 1 288 ? 9.556 1.399 -11.457 1.00 94.94 288 ILE A C 1
ATOM 2186 O O . ILE A 1 288 ? 9.834 0.288 -11.004 1.00 94.94 288 ILE A O 1
ATOM 2190 N N . SER A 1 289 ? 8.422 1.641 -12.114 1.00 92.69 289 SER A N 1
ATOM 2191 C CA . SER A 1 289 ? 7.365 0.639 -12.315 1.00 92.69 289 SER A CA 1
ATOM 2192 C C . SER A 1 289 ? 7.640 -0.324 -13.473 1.00 92.69 289 SER A C 1
ATOM 2194 O O . SER A 1 289 ? 7.335 -1.508 -13.366 1.00 92.69 289 SER A O 1
ATOM 2196 N N . ASP A 1 290 ? 8.222 0.172 -14.566 1.00 94.62 290 ASP A N 1
ATOM 2197 C CA . ASP A 1 290 ? 8.602 -0.617 -15.739 1.00 94.62 290 ASP A CA 1
ATOM 2198 C C . ASP A 1 290 ? 10.067 -0.344 -16.082 1.00 94.62 290 ASP A C 1
ATOM 2200 O O . ASP A 1 290 ? 10.424 0.665 -16.699 1.00 94.62 290 ASP A O 1
ATOM 2204 N N . ILE A 1 291 ? 10.930 -1.249 -15.628 1.00 94.75 291 ILE A N 1
ATOM 2205 C CA . ILE A 1 291 ? 12.371 -1.121 -15.818 1.00 94.75 291 ILE A CA 1
ATOM 2206 C C . ILE A 1 291 ? 12.779 -1.315 -17.280 1.00 94.75 291 ILE A C 1
ATOM 2208 O O . ILE A 1 291 ? 13.761 -0.713 -17.713 1.00 94.75 291 ILE A O 1
ATOM 2212 N N . ASP A 1 292 ? 12.048 -2.121 -18.051 1.00 93.06 292 ASP A N 1
ATOM 2213 C CA . ASP A 1 292 ? 12.437 -2.477 -19.414 1.00 93.06 292 ASP A CA 1
ATOM 2214 C C . ASP A 1 292 ? 12.261 -1.314 -20.378 1.00 93.06 292 ASP A C 1
ATOM 2216 O O . ASP A 1 292 ? 13.107 -1.128 -21.249 1.00 93.06 292 ASP A O 1
ATOM 2220 N N . ILE A 1 293 ? 11.242 -0.485 -20.162 1.00 92.88 293 ILE A N 1
ATOM 2221 C CA . ILE A 1 293 ? 11.048 0.747 -20.928 1.00 92.88 293 ILE A CA 1
ATOM 2222 C C . ILE A 1 293 ? 11.905 1.879 -20.353 1.00 92.88 293 ILE A C 1
ATOM 2224 O O . ILE A 1 293 ? 12.598 2.579 -21.094 1.00 92.88 293 ILE A O 1
ATOM 2228 N N . TRP A 1 294 ? 11.892 2.075 -19.029 1.00 95.69 294 TRP A N 1
ATOM 2229 C CA . TRP A 1 294 ? 12.518 3.249 -18.410 1.00 95.69 294 TRP A CA 1
ATOM 2230 C C . TRP A 1 294 ? 14.040 3.288 -18.596 1.00 95.69 294 TRP A C 1
ATOM 2232 O O . TRP A 1 294 ? 14.607 4.376 -18.785 1.00 95.69 294 TRP A O 1
ATOM 2242 N N . LYS A 1 295 ? 14.706 2.120 -18.556 1.00 95.25 295 LYS A N 1
ATOM 2243 C CA . LYS A 1 295 ? 16.173 2.029 -18.621 1.00 95.25 295 LYS A CA 1
ATOM 2244 C C . LYS A 1 295 ? 16.737 2.375 -19.994 1.00 95.25 295 LYS A C 1
ATOM 2246 O O . LYS A 1 295 ? 17.922 2.676 -20.065 1.00 95.25 295 LYS A O 1
ATOM 2251 N N . VAL A 1 296 ? 15.945 2.312 -21.062 1.00 96.38 296 VAL A N 1
ATOM 2252 C CA . VAL A 1 296 ? 16.453 2.437 -22.433 1.00 96.38 296 VAL A CA 1
ATOM 2253 C C . VAL A 1 296 ? 16.870 3.878 -22.723 1.00 96.38 296 VAL A C 1
ATOM 2255 O O . VAL A 1 296 ? 16.139 4.836 -22.454 1.00 96.38 296 VAL A O 1
ATOM 2258 N N . ILE A 1 297 ? 18.072 4.024 -23.274 1.00 95.06 297 ILE A N 1
ATOM 2259 C CA . ILE A 1 297 ? 18.543 5.242 -23.928 1.00 95.06 297 ILE A CA 1
ATOM 2260 C C . ILE A 1 297 ? 18.588 4.907 -25.420 1.00 95.06 297 ILE A C 1
ATOM 2262 O O . ILE A 1 297 ? 19.431 4.094 -25.794 1.00 95.06 297 ILE A O 1
ATOM 2266 N N . PRO A 1 298 ? 17.706 5.472 -26.259 1.00 93.31 298 PR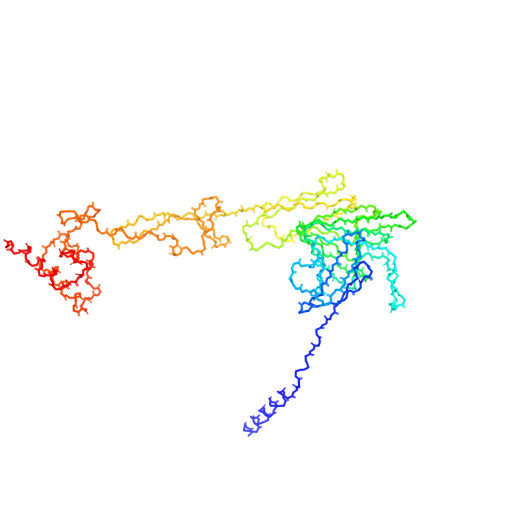O A N 1
ATOM 2267 C CA . PRO A 1 298 ? 17.685 5.147 -27.680 1.00 93.31 298 PRO A CA 1
ATOM 2268 C C . PRO A 1 298 ? 19.045 5.375 -28.346 1.00 93.31 298 PRO A C 1
ATOM 2270 O O . PRO A 1 298 ? 19.762 6.317 -27.984 1.00 93.31 298 PRO A O 1
ATOM 2273 N N . ALA A 1 299 ? 19.378 4.528 -29.320 1.00 94.38 299 ALA A N 1
ATOM 2274 C CA . ALA A 1 299 ? 20.519 4.720 -30.204 1.00 94.38 299 ALA A CA 1
ATOM 2275 C C . ALA A 1 299 ? 20.511 6.144 -30.782 1.00 94.38 299 ALA A C 1
ATOM 2277 O O . ALA A 1 299 ? 19.461 6.695 -31.120 1.00 94.38 299 ALA A O 1
ATOM 2278 N N . THR A 1 300 ? 21.688 6.756 -30.893 1.00 93.06 300 THR A N 1
ATOM 2279 C CA . THR A 1 300 ? 21.790 8.166 -31.304 1.00 93.06 300 THR A CA 1
ATOM 2280 C C . THR A 1 300 ? 21.560 8.370 -32.798 1.00 93.06 300 THR A C 1
ATOM 2282 O O . THR A 1 300 ? 21.381 9.506 -33.228 1.00 93.06 300 THR A O 1
ATOM 2285 N N . GLY A 1 301 ? 21.622 7.294 -33.585 1.00 91.69 301 GLY A N 1
ATOM 2286 C CA . GLY A 1 301 ? 21.745 7.364 -35.034 1.00 91.69 301 GLY A CA 1
ATOM 2287 C C . GLY A 1 301 ? 23.115 7.880 -35.481 1.00 91.69 301 GLY A C 1
ATOM 2288 O O . GLY A 1 301 ? 23.966 8.266 -34.663 1.00 91.69 301 GLY A O 1
ATOM 2289 N N . HIS A 1 302 ? 23.328 7.876 -36.796 1.00 91.50 302 HIS A N 1
ATOM 2290 C CA . HIS A 1 302 ? 24.501 8.489 -37.415 1.00 91.50 302 HIS A CA 1
ATOM 2291 C C . HIS A 1 302 ? 24.265 9.981 -37.648 1.00 91.50 302 HIS A C 1
ATOM 2293 O O . HIS A 1 302 ? 23.261 10.369 -38.237 1.00 91.50 302 HIS A O 1
ATOM 2299 N N . ASN A 1 303 ? 25.209 10.817 -37.216 1.00 92.88 303 ASN A N 1
ATOM 2300 C CA . ASN A 1 303 ? 25.234 12.238 -37.557 1.00 92.88 303 ASN A CA 1
ATOM 2301 C C . ASN A 1 303 ? 26.229 12.445 -38.701 1.00 92.88 303 ASN A C 1
ATOM 2303 O O . ASN A 1 303 ? 27.432 12.547 -38.455 1.00 92.88 303 ASN A O 1
ATOM 2307 N N . ILE A 1 304 ? 25.739 12.404 -39.939 1.00 91.44 304 ILE A N 1
ATOM 2308 C CA . ILE A 1 304 ? 26.573 12.462 -41.143 1.00 91.44 304 ILE A CA 1
ATOM 2309 C C . ILE A 1 304 ? 26.909 13.918 -41.485 1.00 91.44 304 ILE A C 1
ATOM 2311 O O . ILE A 1 304 ? 26.024 14.713 -41.792 1.00 91.44 304 ILE A O 1
ATOM 2315 N N . GLU A 1 305 ? 28.201 14.244 -41.493 1.00 90.38 305 GLU A N 1
ATOM 2316 C CA . GLU A 1 305 ? 28.753 15.530 -41.927 1.00 90.38 305 GLU A CA 1
ATOM 2317 C C . GLU A 1 305 ? 29.846 15.259 -42.970 1.00 90.38 305 GLU A C 1
ATOM 2319 O O . GLU A 1 305 ? 30.715 14.414 -42.763 1.00 90.38 305 GLU A O 1
ATOM 2324 N N . ASP A 1 306 ? 29.775 15.920 -44.131 1.00 89.88 306 ASP A N 1
ATOM 2325 C CA . ASP A 1 306 ? 30.697 15.705 -45.262 1.00 89.88 306 ASP A CA 1
ATOM 2326 C C . ASP A 1 306 ? 30.878 14.218 -45.662 1.00 89.88 306 ASP A C 1
ATOM 2328 O O . ASP A 1 306 ? 31.951 13.789 -46.086 1.00 89.88 306 ASP A O 1
ATOM 2332 N N . GLY A 1 307 ? 29.812 13.418 -45.529 1.00 89.31 307 GLY A N 1
ATOM 2333 C CA . GLY A 1 307 ? 29.795 11.992 -45.881 1.00 89.31 307 GLY A CA 1
ATOM 2334 C C . GLY A 1 307 ? 30.365 11.049 -44.815 1.00 89.31 307 GLY A C 1
ATOM 2335 O O . GLY A 1 307 ? 30.476 9.852 -45.075 1.00 89.31 307 GLY A O 1
ATOM 2336 N N . ILE A 1 308 ? 30.709 11.545 -43.621 1.00 92.31 308 ILE A N 1
ATOM 2337 C CA . ILE A 1 308 ? 31.244 10.740 -42.513 1.00 92.31 308 ILE A CA 1
ATOM 2338 C C . ILE A 1 308 ? 30.454 11.017 -41.228 1.00 92.31 308 ILE A C 1
ATOM 2340 O O . ILE A 1 308 ? 30.118 12.153 -40.905 1.00 92.31 308 ILE A O 1
ATOM 2344 N N . CYS A 1 309 ? 30.166 9.972 -40.456 1.00 93.31 309 CYS A N 1
ATOM 2345 C CA . CYS A 1 309 ? 29.518 10.091 -39.158 1.00 93.31 309 CYS A CA 1
ATOM 2346 C C . CYS A 1 309 ? 30.465 10.711 -38.123 1.00 93.31 309 CYS A C 1
ATOM 2348 O O . CYS A 1 309 ? 31.479 10.105 -37.770 1.00 93.31 309 CYS A O 1
ATOM 2350 N N . SER A 1 310 ? 30.095 11.855 -37.546 1.00 93.69 310 SER A N 1
ATOM 2351 C CA . SER A 1 310 ? 30.907 12.558 -36.539 1.00 93.69 310 SER A CA 1
ATOM 2352 C C . SER A 1 310 ? 31.124 11.757 -35.245 1.00 93.69 310 SER A C 1
ATOM 2354 O O . SER A 1 310 ? 32.051 12.037 -34.488 1.00 93.69 310 SER A O 1
ATOM 2356 N N . ASN A 1 311 ? 30.253 10.779 -34.965 1.00 91.44 311 ASN A N 1
ATOM 2357 C CA . ASN A 1 311 ? 30.244 10.029 -33.705 1.00 91.44 311 ASN A CA 1
ATOM 2358 C C . ASN A 1 311 ? 31.032 8.713 -33.774 1.00 91.44 311 ASN A C 1
ATOM 2360 O O . ASN A 1 311 ? 31.573 8.271 -32.762 1.00 91.44 311 ASN A O 1
ATOM 2364 N N . CYS A 1 312 ? 31.070 8.062 -34.941 1.00 91.81 312 CYS A N 1
ATOM 2365 C CA . CYS A 1 312 ? 31.669 6.730 -35.085 1.00 91.81 312 CYS A CA 1
ATOM 2366 C C . CYS A 1 312 ? 32.555 6.553 -36.325 1.00 91.81 312 CYS A C 1
ATOM 2368 O O . CYS A 1 312 ? 33.102 5.470 -36.511 1.00 91.81 312 CYS A O 1
ATOM 2370 N N . ASN A 1 313 ? 32.724 7.597 -37.143 1.00 92.19 313 ASN A N 1
ATOM 2371 C CA . ASN A 1 313 ? 33.486 7.602 -38.395 1.00 92.19 313 ASN A CA 1
ATOM 2372 C C . ASN A 1 313 ? 32.969 6.646 -39.485 1.00 92.19 313 ASN A C 1
ATOM 2374 O O . ASN A 1 313 ? 33.682 6.405 -40.457 1.00 92.19 313 ASN A O 1
ATOM 2378 N N . ALA A 1 314 ? 31.749 6.118 -39.347 1.00 93.81 314 ALA A N 1
ATOM 2379 C CA . ALA A 1 314 ? 31.090 5.384 -40.422 1.00 93.81 314 ALA A CA 1
ATOM 2380 C C . ALA A 1 314 ? 30.929 6.270 -41.667 1.00 93.81 314 ALA A C 1
ATOM 2382 O O . ALA A 1 314 ? 30.685 7.472 -41.543 1.00 93.81 314 ALA A O 1
ATOM 2383 N N . ILE A 1 315 ? 31.082 5.687 -42.853 1.00 94.62 315 ILE A N 1
ATOM 2384 C CA . ILE A 1 315 ? 31.020 6.403 -44.131 1.00 94.62 315 ILE A CA 1
ATOM 2385 C C . ILE A 1 315 ? 29.597 6.274 -44.683 1.00 94.62 315 ILE A C 1
ATOM 2387 O O . ILE A 1 315 ? 29.039 5.179 -44.702 1.00 94.62 315 ILE A O 1
ATOM 2391 N N . LEU A 1 316 ? 29.000 7.377 -45.139 1.00 94.69 316 LEU A N 1
ATOM 2392 C CA . LEU A 1 316 ? 27.701 7.334 -45.815 1.00 94.69 316 LEU A CA 1
ATOM 2393 C C . LEU A 1 316 ? 27.799 6.432 -47.055 1.00 94.69 316 LEU A C 1
ATOM 2395 O O . LEU A 1 316 ? 28.682 6.615 -47.892 1.00 94.69 316 LEU A O 1
ATOM 2399 N N . GLY A 1 317 ? 26.900 5.456 -47.161 1.00 94.06 317 GLY A N 1
ATOM 2400 C CA . GLY A 1 317 ? 26.917 4.436 -48.204 1.00 94.06 317 GLY A CA 1
ATOM 2401 C C . GLY A 1 317 ? 27.735 3.182 -47.883 1.00 94.06 317 GLY A C 1
ATOM 2402 O O . GLY A 1 317 ? 27.518 2.186 -48.558 1.00 94.06 317 GLY A O 1
ATOM 2403 N N . ASP A 1 318 ? 28.608 3.164 -46.866 1.00 96.25 318 ASP A N 1
ATOM 2404 C CA . ASP A 1 318 ? 29.308 1.946 -46.396 1.00 96.25 318 ASP A CA 1
ATOM 2405 C C . ASP A 1 318 ? 28.377 1.131 -45.485 1.00 96.25 318 ASP A C 1
ATOM 2407 O O . ASP A 1 318 ? 28.517 1.071 -44.261 1.00 96.25 318 ASP A O 1
ATOM 2411 N N . VAL A 1 319 ? 27.348 0.544 -46.092 1.00 95.62 319 VAL A N 1
ATOM 2412 C CA . VAL A 1 319 ? 26.253 -0.131 -45.381 1.00 95.62 319 VAL A CA 1
ATOM 2413 C C . VAL A 1 319 ? 26.698 -1.406 -44.669 1.00 95.62 319 VAL A C 1
ATOM 2415 O O . VAL A 1 319 ? 25.990 -1.879 -43.786 1.00 95.62 319 VAL A O 1
ATOM 2418 N N . ASN A 1 320 ? 27.848 -1.989 -45.009 1.00 94.00 320 ASN A N 1
ATOM 2419 C CA . ASN A 1 320 ? 28.374 -3.158 -44.294 1.00 94.00 320 ASN A CA 1
ATOM 2420 C C . ASN A 1 320 ? 29.379 -2.814 -43.185 1.00 94.00 320 ASN A C 1
ATOM 2422 O O . ASN A 1 320 ? 29.861 -3.733 -42.513 1.00 94.00 320 ASN A O 1
ATOM 2426 N N . ASN A 1 321 ? 29.652 -1.524 -42.953 1.00 91.19 321 ASN A N 1
ATOM 2427 C CA . ASN A 1 321 ? 30.634 -1.040 -41.982 1.00 91.19 321 ASN A CA 1
ATOM 2428 C C . ASN A 1 321 ? 32.036 -1.658 -42.186 1.00 91.19 321 ASN A C 1
ATOM 2430 O O . ASN A 1 321 ? 32.753 -1.937 -41.216 1.00 91.19 321 ASN A O 1
ATOM 2434 N N . SER A 1 322 ? 32.451 -1.889 -43.435 1.00 93.50 322 SER A N 1
ATOM 2435 C CA . SER A 1 322 ? 33.790 -2.414 -43.752 1.00 93.50 322 SER A CA 1
ATOM 2436 C C . SER A 1 322 ? 34.889 -1.350 -43.675 1.00 93.50 322 SER A C 1
ATOM 2438 O O . SER A 1 322 ? 36.073 -1.680 -43.790 1.00 93.50 322 SER A O 1
ATOM 2440 N N . SER A 1 323 ? 34.514 -0.090 -43.420 1.00 91.44 323 SER A N 1
ATOM 2441 C CA . SER A 1 323 ? 35.363 1.106 -43.498 1.00 91.44 323 SER A CA 1
ATOM 2442 C C . SER A 1 323 ? 35.842 1.424 -44.919 1.00 91.44 323 SER A C 1
ATOM 2444 O O . SER A 1 323 ? 36.782 2.206 -45.093 1.00 91.44 323 SER A O 1
ATOM 2446 N N . ILE A 1 324 ? 35.235 0.805 -45.933 1.00 91.25 324 ILE A N 1
ATOM 2447 C CA . ILE A 1 324 ? 35.559 0.983 -47.346 1.00 91.25 324 ILE A CA 1
ATOM 2448 C C . ILE A 1 324 ? 34.242 1.080 -48.104 1.00 91.25 324 ILE A C 1
ATOM 2450 O O . ILE A 1 324 ? 33.496 0.116 -48.159 1.00 91.25 324 ILE A O 1
ATOM 2454 N N . LEU A 1 325 ? 34.007 2.223 -48.747 1.00 93.88 325 LEU A N 1
ATOM 2455 C CA . LEU A 1 325 ? 32.915 2.354 -49.703 1.00 93.88 325 LEU A CA 1
ATOM 2456 C C . LEU A 1 325 ? 33.294 1.615 -50.996 1.00 93.88 325 LEU A C 1
ATOM 2458 O O . LEU A 1 325 ? 34.225 2.036 -51.694 1.00 93.88 325 LEU A O 1
ATOM 2462 N N . ASP A 1 326 ? 32.602 0.522 -51.315 1.00 94.81 326 ASP A N 1
ATOM 2463 C CA . ASP A 1 326 ? 32.831 -0.263 -52.531 1.00 94.81 326 ASP A CA 1
ATOM 2464 C C . ASP A 1 326 ? 31.538 -0.821 -53.167 1.00 94.81 326 ASP A C 1
ATOM 2466 O O . ASP A 1 326 ? 30.410 -0.501 -52.795 1.00 94.81 326 ASP A O 1
ATOM 2470 N N . ILE A 1 327 ? 31.681 -1.617 -54.233 1.00 95.38 327 ILE A N 1
ATOM 2471 C CA . ILE A 1 327 ? 30.531 -2.133 -54.993 1.00 95.38 327 ILE A CA 1
ATOM 2472 C C . ILE A 1 327 ? 29.678 -3.140 -54.200 1.00 95.38 327 ILE A C 1
ATOM 2474 O O . ILE A 1 327 ? 28.517 -3.388 -54.551 1.00 95.38 327 ILE A O 1
ATOM 2478 N N . ASN A 1 328 ? 30.233 -3.740 -53.145 1.00 95.62 328 ASN A N 1
ATOM 2479 C CA . ASN A 1 328 ? 29.497 -4.655 -52.284 1.00 95.62 328 ASN A CA 1
ATOM 2480 C C . ASN A 1 328 ? 28.424 -3.904 -51.495 1.00 95.62 328 ASN A C 1
ATOM 2482 O O . ASN A 1 328 ? 27.364 -4.478 -51.256 1.00 95.62 328 ASN A O 1
ATOM 2486 N N . ASP A 1 329 ? 28.635 -2.627 -51.175 1.00 97.00 329 ASP A N 1
ATOM 2487 C CA . ASP A 1 329 ? 27.633 -1.805 -50.498 1.00 97.00 329 ASP A CA 1
ATOM 2488 C C . ASP A 1 329 ? 26.397 -1.577 -51.365 1.00 97.00 329 ASP A C 1
ATOM 2490 O O . ASP A 1 329 ? 25.272 -1.867 -50.953 1.00 97.00 329 ASP A O 1
ATOM 2494 N N . ALA A 1 330 ? 26.600 -1.183 -52.626 1.00 96.81 330 ALA A N 1
ATOM 2495 C CA . ALA A 1 330 ? 25.509 -1.068 -53.593 1.00 96.81 330 ALA A CA 1
ATOM 2496 C C . ALA A 1 330 ? 24.777 -2.409 -53.784 1.00 96.81 330 ALA A C 1
ATOM 2498 O O . ALA A 1 330 ? 23.552 -2.447 -53.911 1.00 96.81 330 ALA A O 1
ATOM 2499 N N . THR A 1 331 ? 25.523 -3.519 -53.769 1.00 96.38 331 THR A N 1
ATOM 2500 C CA . THR A 1 331 ? 24.948 -4.869 -53.854 1.00 96.38 331 THR A CA 1
ATOM 2501 C C . THR A 1 331 ? 24.097 -5.188 -52.622 1.00 96.38 331 THR A C 1
ATOM 2503 O O . THR A 1 331 ? 23.022 -5.767 -52.756 1.00 96.38 331 THR A O 1
ATOM 2506 N N . LEU A 1 332 ? 24.523 -4.793 -51.422 1.00 97.31 332 LEU A N 1
ATOM 2507 C CA . LEU A 1 332 ? 23.768 -5.029 -50.191 1.00 97.31 332 LEU A CA 1
ATOM 2508 C C . LEU A 1 332 ? 22.495 -4.190 -50.114 1.00 97.31 332 LEU A C 1
ATOM 2510 O O . LEU A 1 332 ? 21.464 -4.732 -49.721 1.00 97.31 332 LEU A O 1
ATOM 2514 N N . VAL A 1 333 ? 22.519 -2.935 -50.576 1.00 97.25 333 VAL A N 1
ATOM 2515 C CA . VAL A 1 333 ? 21.292 -2.133 -50.732 1.00 97.25 333 VAL A CA 1
ATOM 2516 C C . VAL A 1 333 ? 20.325 -2.831 -51.696 1.00 97.25 333 VAL A C 1
ATOM 2518 O O . VAL A 1 333 ? 19.146 -2.989 -51.395 1.00 97.25 333 VAL A O 1
ATOM 2521 N N . GLN A 1 334 ? 20.809 -3.357 -52.825 1.00 97.50 334 GLN A N 1
ATOM 2522 C CA . GLN A 1 334 ? 19.967 -4.125 -53.753 1.00 97.50 334 GLN A CA 1
ATOM 2523 C C . GLN A 1 334 ? 19.386 -5.400 -53.118 1.00 97.50 334 GLN A C 1
ATOM 2525 O O . GLN A 1 334 ? 18.213 -5.711 -53.332 1.00 97.50 334 GLN A O 1
ATOM 2530 N N . LEU A 1 335 ? 20.180 -6.132 -52.329 1.00 96.62 335 LEU A N 1
ATOM 2531 C CA . LEU A 1 335 ? 19.722 -7.329 -51.616 1.00 96.62 335 LEU A CA 1
ATOM 2532 C C . LEU A 1 335 ? 18.685 -6.997 -50.534 1.00 96.62 335 LEU A C 1
ATOM 2534 O O . LEU A 1 335 ? 17.726 -7.761 -50.385 1.00 96.62 335 LEU A O 1
ATOM 2538 N N . TYR A 1 336 ? 18.853 -5.875 -49.824 1.00 96.44 336 TYR A N 1
ATOM 2539 C CA . TYR A 1 336 ? 17.884 -5.331 -48.867 1.00 96.44 336 TYR A CA 1
ATOM 2540 C C . TYR A 1 336 ? 16.540 -5.063 -49.548 1.00 96.44 336 TYR A C 1
ATOM 2542 O O . TYR A 1 336 ? 15.519 -5.612 -49.136 1.00 96.44 336 TYR A O 1
ATOM 2550 N N . LEU A 1 337 ? 16.548 -4.334 -50.668 1.00 96.75 337 LEU A N 1
ATOM 2551 C CA . LEU A 1 337 ? 15.340 -4.024 -51.445 1.00 96.75 337 LEU A CA 1
ATOM 2552 C C . LEU A 1 337 ? 14.652 -5.274 -52.004 1.00 96.75 337 LEU A C 1
ATOM 2554 O O . LEU A 1 337 ? 13.427 -5.332 -52.097 1.00 96.75 337 LEU A O 1
ATOM 2558 N N . ALA A 1 338 ? 15.436 -6.288 -52.376 1.00 96.75 338 ALA A N 1
ATOM 2559 C CA . ALA A 1 338 ? 14.923 -7.576 -52.828 1.00 96.75 338 ALA A CA 1
ATOM 2560 C C . ALA A 1 338 ? 14.453 -8.486 -51.673 1.00 96.75 338 ALA A C 1
ATOM 2562 O O . ALA A 1 338 ? 13.959 -9.583 -51.939 1.00 96.75 338 ALA A O 1
ATOM 2563 N N . ASN A 1 339 ? 14.601 -8.054 -50.414 1.00 94.25 339 ASN A N 1
ATOM 2564 C CA . ASN A 1 339 ? 14.330 -8.833 -49.204 1.00 94.25 339 ASN A CA 1
ATOM 2565 C C . ASN A 1 339 ? 15.059 -10.193 -49.204 1.00 94.25 339 ASN A C 1
ATOM 2567 O O . ASN A 1 339 ? 14.477 -11.246 -48.939 1.00 94.25 339 ASN A O 1
ATOM 2571 N N . THR A 1 340 ? 16.340 -10.169 -49.581 1.00 95.62 340 THR A N 1
ATOM 2572 C CA . THR A 1 340 ? 17.192 -11.363 -49.746 1.00 95.62 340 THR A CA 1
ATOM 2573 C C . THR A 1 340 ? 18.459 -11.340 -48.891 1.00 95.62 340 THR A C 1
ATOM 2575 O O . THR A 1 340 ? 19.335 -12.189 -49.067 1.00 95.62 340 THR A O 1
ATOM 2578 N N . LEU A 1 341 ? 18.559 -10.399 -47.946 1.00 93.56 341 LEU A N 1
ATOM 2579 C CA . LEU A 1 341 ? 19.611 -10.421 -46.932 1.00 93.56 341 LEU A CA 1
ATOM 2580 C C . LEU A 1 341 ? 19.517 -11.698 -46.084 1.00 93.56 341 LEU A C 1
ATOM 2582 O O . LEU A 1 341 ? 18.436 -12.190 -45.762 1.00 93.56 341 LEU A O 1
ATOM 2586 N N . THR A 1 342 ? 20.677 -12.229 -45.716 1.00 90.56 342 THR A N 1
ATOM 2587 C CA . THR A 1 342 ? 20.827 -13.387 -44.831 1.00 90.56 342 THR A CA 1
ATOM 2588 C C . THR A 1 342 ? 21.365 -12.948 -43.473 1.00 90.56 342 THR A C 1
ATOM 2590 O O . THR A 1 342 ? 21.960 -11.882 -43.355 1.00 90.56 342 THR A O 1
ATOM 2593 N N . GLU A 1 343 ? 21.264 -13.809 -42.458 1.00 84.50 343 GLU A N 1
ATOM 2594 C CA . GLU A 1 343 ? 21.818 -13.554 -41.113 1.00 84.50 343 GLU A CA 1
ATOM 2595 C C . GLU A 1 343 ? 23.342 -13.318 -41.098 1.00 84.50 343 GLU A C 1
ATOM 2597 O O . GLU A 1 343 ? 23.887 -12.833 -40.111 1.00 84.50 343 GLU A O 1
ATOM 2602 N N . THR A 1 344 ? 24.047 -13.666 -42.180 1.00 88.94 344 THR A N 1
ATOM 2603 C CA . THR A 1 344 ? 25.493 -13.427 -42.315 1.00 88.94 344 THR A CA 1
ATOM 2604 C C . THR A 1 344 ? 25.835 -12.052 -42.886 1.00 88.94 344 THR A C 1
ATOM 2606 O O . THR A 1 344 ? 26.997 -11.650 -42.848 1.00 88.94 344 THR A O 1
ATOM 2609 N N . ASN A 1 345 ? 24.849 -11.329 -43.422 1.00 91.31 345 ASN A N 1
ATOM 2610 C CA . ASN A 1 345 ? 25.053 -9.998 -43.969 1.00 91.31 345 ASN A CA 1
ATOM 2611 C C . ASN A 1 345 ? 25.024 -8.963 -42.840 1.00 91.31 345 ASN A C 1
ATOM 2613 O O . ASN A 1 345 ? 24.043 -8.858 -42.109 1.00 91.31 345 ASN A O 1
ATOM 2617 N N . VAL A 1 346 ? 26.093 -8.177 -42.722 1.00 92.38 346 VAL A N 1
ATOM 2618 C CA . VAL A 1 346 ? 26.083 -6.942 -41.932 1.00 92.38 346 VAL A CA 1
ATOM 2619 C C . VAL A 1 346 ? 25.477 -5.855 -42.814 1.00 92.38 346 VAL A C 1
ATOM 2621 O O . VAL A 1 346 ? 25.960 -5.641 -43.926 1.00 92.38 346 VAL A O 1
ATOM 2624 N N . PHE A 1 347 ? 24.405 -5.220 -42.344 1.00 94.75 347 PHE A N 1
ATOM 2625 C CA . PHE A 1 347 ? 23.725 -4.139 -43.052 1.00 94.75 347 PHE A CA 1
ATOM 2626 C C . PHE A 1 347 ? 23.274 -3.068 -42.057 1.00 94.75 347 PHE A C 1
ATOM 2628 O O . PHE A 1 347 ? 22.575 -3.370 -41.091 1.00 94.75 347 PHE A O 1
ATOM 2635 N N . ASP A 1 348 ? 23.704 -1.836 -42.287 1.00 94.56 348 ASP A N 1
ATOM 2636 C CA . ASP A 1 348 ? 23.364 -0.647 -41.521 1.00 94.56 348 ASP A CA 1
ATOM 2637 C C . ASP A 1 348 ? 22.448 0.237 -42.366 1.00 94.56 348 ASP A C 1
ATOM 2639 O O . ASP A 1 348 ? 22.890 0.972 -43.252 1.00 94.56 348 ASP A O 1
ATOM 2643 N N . GLU A 1 349 ? 21.149 0.132 -42.095 1.00 94.00 349 GLU A N 1
ATOM 2644 C CA . GLU A 1 349 ? 20.105 0.860 -42.822 1.00 94.00 349 GLU A CA 1
ATOM 2645 C C . GLU A 1 349 ? 20.303 2.381 -42.740 1.00 94.00 349 GLU A C 1
ATOM 2647 O O . GLU A 1 349 ? 19.974 3.104 -43.676 1.00 94.00 349 GLU A O 1
ATOM 2652 N N . LEU A 1 350 ? 20.905 2.876 -41.653 1.00 93.50 350 LEU A N 1
ATOM 2653 C CA . LEU A 1 350 ? 21.102 4.308 -41.421 1.00 93.50 350 LEU A CA 1
ATOM 2654 C C . LEU A 1 350 ? 22.199 4.921 -42.306 1.00 93.50 350 LEU A C 1
ATOM 2656 O O . LEU A 1 350 ? 22.314 6.142 -42.364 1.00 93.50 350 LEU A O 1
ATOM 2660 N N . LEU A 1 351 ? 23.016 4.097 -42.967 1.00 95.62 351 LEU A N 1
ATOM 2661 C CA . LEU A 1 351 ? 24.014 4.539 -43.948 1.00 95.62 351 LEU A CA 1
ATOM 2662 C C . LEU A 1 351 ? 23.534 4.345 -45.391 1.00 95.62 351 LEU A C 1
ATOM 2664 O O . LEU A 1 351 ? 24.247 4.732 -46.315 1.00 95.62 351 LEU A O 1
ATOM 2668 N N . ALA A 1 352 ? 22.367 3.724 -45.590 1.00 95.81 352 ALA A N 1
ATOM 2669 C CA . ALA A 1 352 ? 21.893 3.288 -46.898 1.00 95.81 352 ALA A CA 1
ATOM 2670 C C . ALA A 1 352 ? 21.117 4.363 -47.671 1.00 95.81 352 ALA A C 1
ATOM 2672 O O . ALA A 1 352 ? 21.077 4.274 -48.892 1.00 95.81 352 ALA A O 1
ATOM 2673 N N . ASP A 1 353 ? 20.534 5.361 -47.000 1.00 94.75 353 ASP A N 1
ATOM 2674 C CA . ASP A 1 353 ? 19.910 6.527 -47.645 1.00 94.75 353 ASP A CA 1
ATOM 2675 C C . ASP A 1 353 ? 20.991 7.540 -48.048 1.00 94.75 353 ASP A C 1
ATOM 2677 O O . ASP A 1 353 ? 21.309 8.505 -47.350 1.00 94.75 353 ASP A O 1
ATOM 2681 N N . VAL A 1 354 ? 21.633 7.250 -49.172 1.00 94.25 354 VAL A N 1
ATOM 2682 C CA . VAL A 1 354 ? 22.740 8.040 -49.707 1.00 94.25 354 VAL A CA 1
ATOM 2683 C C . VAL A 1 354 ? 22.225 9.265 -50.464 1.00 94.25 354 VAL A C 1
ATOM 2685 O O . VAL A 1 354 ? 22.931 10.272 -50.577 1.00 94.25 354 VAL A O 1
ATOM 2688 N N . THR A 1 355 ? 21.002 9.196 -50.990 1.00 93.00 355 THR A N 1
ATOM 2689 C CA . THR A 1 355 ? 20.351 10.321 -51.669 1.00 93.00 355 THR A CA 1
ATOM 2690 C C . THR A 1 355 ? 19.803 11.364 -50.693 1.00 93.00 355 THR A C 1
ATOM 2692 O O . THR A 1 355 ? 19.675 12.534 -51.072 1.00 93.00 355 THR A O 1
ATOM 2695 N N . GLY A 1 356 ? 19.566 10.976 -49.437 1.00 90.56 356 GLY A N 1
ATOM 2696 C CA . GLY A 1 356 ? 19.069 11.829 -48.363 1.00 90.56 356 GLY A CA 1
ATOM 2697 C C . GLY A 1 356 ? 17.589 12.176 -48.515 1.00 90.56 356 GLY A C 1
ATOM 2698 O O . GLY A 1 356 ? 17.169 13.240 -48.045 1.00 90.56 356 GLY A O 1
ATOM 2699 N N . ASP A 1 357 ? 16.819 11.348 -49.226 1.00 92.75 357 ASP A N 1
ATOM 2700 C CA . ASP A 1 357 ? 15.387 11.570 -49.458 1.00 92.75 357 ASP A CA 1
ATOM 2701 C C . ASP A 1 357 ? 14.488 10.927 -48.385 1.00 92.75 357 ASP A C 1
ATOM 2703 O O . ASP A 1 357 ? 13.286 11.212 -48.338 1.00 92.75 357 ASP A O 1
ATOM 2707 N N . GLY A 1 358 ? 15.089 10.179 -47.455 1.00 92.06 358 GLY A N 1
ATOM 2708 C CA . GLY A 1 358 ? 14.435 9.508 -46.338 1.00 92.06 358 GLY A CA 1
ATOM 2709 C C . GLY A 1 358 ? 14.007 8.072 -46.635 1.00 92.06 358 GLY A C 1
ATOM 2710 O O . GLY A 1 358 ? 13.555 7.396 -45.707 1.00 92.06 358 GLY A O 1
ATOM 2711 N N . ASP A 1 359 ? 14.151 7.597 -47.875 1.00 95.31 359 ASP A N 1
ATOM 2712 C CA . ASP A 1 359 ? 13.740 6.264 -48.303 1.00 95.31 359 ASP A CA 1
ATOM 2713 C C . ASP A 1 359 ? 14.936 5.480 -48.868 1.00 95.31 359 ASP A C 1
ATOM 2715 O O . ASP A 1 359 ? 15.620 5.912 -49.785 1.00 95.31 359 ASP A O 1
ATOM 2719 N N . ILE A 1 360 ? 15.154 4.249 -48.392 1.00 96.56 360 ILE A N 1
ATOM 2720 C CA . ILE A 1 360 ? 16.155 3.362 -49.004 1.00 96.56 360 ILE A CA 1
ATOM 2721 C C . ILE A 1 360 ? 15.555 2.793 -50.289 1.00 96.56 360 ILE A C 1
ATOM 2723 O O . ILE A 1 360 ? 14.613 1.993 -50.252 1.00 96.56 360 ILE A O 1
ATOM 2727 N N . THR A 1 361 ? 16.110 3.173 -51.435 1.00 97.06 361 THR A N 1
ATOM 2728 C CA . THR A 1 361 ? 15.634 2.763 -52.757 1.00 97.06 361 THR A CA 1
ATOM 2729 C C . THR A 1 361 ? 16.775 2.329 -53.679 1.00 97.06 361 THR A C 1
ATOM 2731 O O . THR A 1 361 ? 17.961 2.339 -53.352 1.00 97.06 361 THR A O 1
ATOM 2734 N N . ILE A 1 362 ? 16.421 1.911 -54.899 1.00 96.88 362 ILE A N 1
ATOM 2735 C CA . ILE A 1 362 ? 17.421 1.577 -55.922 1.00 96.88 362 ILE A CA 1
ATOM 2736 C C . ILE A 1 362 ? 18.248 2.804 -56.342 1.00 96.88 362 ILE A C 1
ATOM 2738 O O . ILE A 1 362 ? 19.334 2.651 -56.910 1.00 96.88 362 ILE A O 1
ATOM 2742 N N . LEU A 1 363 ? 17.742 4.016 -56.080 1.00 96.94 363 LEU A N 1
ATOM 2743 C CA . LEU A 1 363 ? 18.464 5.250 -56.359 1.00 96.94 363 LEU A CA 1
ATOM 2744 C C . LEU A 1 363 ? 19.683 5.386 -55.450 1.00 96.94 363 LEU A C 1
ATOM 2746 O O . LEU A 1 363 ? 20.723 5.799 -55.949 1.00 96.94 363 LEU A O 1
ATOM 2750 N N . ASP A 1 364 ? 19.619 4.934 -54.199 1.00 97.62 364 ASP A N 1
ATOM 2751 C CA . ASP A 1 364 ? 20.764 4.957 -53.284 1.00 97.62 364 ASP A CA 1
ATOM 2752 C C . ASP A 1 364 ? 21.855 3.979 -53.705 1.00 97.62 364 ASP A C 1
ATOM 2754 O O . ASP A 1 364 ? 23.028 4.344 -53.782 1.00 97.62 364 ASP A O 1
ATOM 2758 N N . ALA A 1 365 ? 21.474 2.763 -54.110 1.00 96.81 365 ALA A N 1
ATOM 2759 C CA . ALA A 1 365 ? 22.422 1.820 -54.703 1.00 96.81 365 ALA A CA 1
ATOM 2760 C C . ALA A 1 365 ? 23.090 2.411 -55.960 1.00 96.81 365 ALA A C 1
ATOM 2762 O O . ALA A 1 365 ? 24.293 2.247 -56.171 1.00 96.81 365 ALA A O 1
ATOM 2763 N N . THR A 1 366 ? 22.316 3.126 -56.784 1.00 96.19 366 THR A N 1
ATOM 2764 C CA . THR A 1 366 ? 22.830 3.812 -57.980 1.00 96.19 366 THR A CA 1
ATOM 2765 C C . THR A 1 366 ? 23.739 4.987 -57.606 1.00 96.19 366 THR A C 1
ATOM 2767 O O . THR A 1 366 ? 24.757 5.201 -58.263 1.00 96.19 366 THR A O 1
ATOM 2770 N N . ALA A 1 367 ? 23.417 5.727 -56.544 1.00 94.81 367 ALA A N 1
ATOM 2771 C CA . ALA A 1 367 ? 24.223 6.831 -56.035 1.00 94.81 367 ALA A CA 1
ATOM 2772 C C . ALA A 1 367 ? 25.586 6.336 -55.532 1.00 94.81 367 ALA A C 1
ATOM 2774 O O . ALA A 1 367 ? 26.607 6.905 -55.917 1.00 94.81 367 ALA A O 1
ATOM 2775 N N . ILE A 1 368 ? 25.626 5.223 -54.788 1.00 95.19 368 ILE A N 1
ATOM 2776 C CA . ILE A 1 368 ? 26.880 4.562 -54.388 1.00 95.19 368 ILE A CA 1
ATOM 2777 C C . ILE A 1 368 ? 27.706 4.198 -55.630 1.00 95.19 368 ILE A C 1
ATOM 2779 O O . ILE A 1 368 ? 28.879 4.554 -55.728 1.00 95.19 368 ILE A O 1
ATOM 2783 N N . GLN A 1 369 ? 27.098 3.550 -56.631 1.00 95.31 369 GLN A N 1
ATOM 2784 C CA . GLN A 1 369 ? 27.792 3.204 -57.880 1.00 95.31 369 GLN A CA 1
ATOM 2785 C C . GLN A 1 369 ? 28.351 4.436 -58.608 1.00 95.31 369 GLN A C 1
ATOM 2787 O O . GLN A 1 369 ? 29.464 4.379 -59.139 1.00 95.31 369 GLN A O 1
ATOM 2792 N N . ALA A 1 370 ? 27.606 5.545 -58.619 1.00 93.00 370 ALA A N 1
ATOM 2793 C CA . ALA A 1 370 ? 28.048 6.803 -59.210 1.00 93.00 370 ALA A CA 1
ATOM 2794 C C . ALA A 1 370 ? 29.268 7.375 -58.467 1.00 93.00 370 ALA A C 1
ATOM 2796 O O . ALA A 1 370 ? 30.264 7.697 -59.120 1.00 93.00 370 ALA A O 1
ATOM 2797 N N . MET A 1 371 ? 29.248 7.397 -57.128 1.00 89.56 371 MET A N 1
ATOM 2798 C CA . MET A 1 371 ? 30.383 7.841 -56.301 1.00 89.56 371 MET A CA 1
ATOM 2799 C C . MET A 1 371 ? 31.659 7.042 -56.583 1.00 89.56 371 MET A C 1
ATOM 2801 O O . MET A 1 371 ? 32.739 7.619 -56.693 1.00 89.56 371 MET A O 1
ATOM 2805 N N . LEU A 1 372 ? 31.540 5.725 -56.770 1.00 90.88 372 LEU A N 1
ATOM 2806 C CA . LEU A 1 372 ? 32.676 4.848 -57.087 1.00 90.88 372 LEU A CA 1
ATOM 2807 C C . LEU A 1 372 ? 33.240 5.071 -58.496 1.00 90.88 372 LEU A C 1
ATOM 2809 O O . LEU A 1 372 ? 34.394 4.736 -58.768 1.00 90.88 372 LEU A O 1
ATOM 2813 N N . SER A 1 373 ? 32.428 5.605 -59.410 1.00 84.75 373 SER A N 1
ATOM 2814 C CA . SER A 1 373 ? 32.791 5.756 -60.820 1.00 84.75 373 SER A CA 1
ATOM 2815 C C . SER A 1 373 ? 33.596 7.025 -61.140 1.00 84.75 373 SER A C 1
ATOM 2817 O O . SER A 1 373 ? 34.100 7.134 -62.258 1.00 84.75 373 SER A O 1
ATOM 2819 N N . ASN A 1 374 ? 33.794 7.939 -60.172 1.00 64.44 374 ASN A N 1
ATOM 2820 C CA . ASN A 1 374 ? 34.472 9.236 -60.364 1.00 64.44 374 ASN A CA 1
ATOM 2821 C C . ASN A 1 374 ? 33.887 10.068 -61.537 1.00 64.44 374 ASN A C 1
ATOM 2823 O O . ASN A 1 374 ? 34.624 10.803 -62.203 1.00 64.44 374 ASN A O 1
ATOM 2827 N N . VAL A 1 375 ? 32.586 9.919 -61.821 1.00 53.44 375 VAL A N 1
ATOM 2828 C CA . VAL A 1 375 ? 31.863 10.624 -62.901 1.00 53.44 375 VAL A CA 1
ATOM 2829 C C . VAL A 1 375 ? 31.187 11.885 -62.385 1.00 53.44 375 VAL A C 1
ATOM 2831 O O . VAL A 1 375 ? 30.613 11.828 -61.276 1.00 53.44 375 VAL A O 1
#

pLDDT: mean 80.32, std 17.25, range [31.14, 97.62]

Radius of gyration: 36.81 Å; chains: 1; bounding box: 71×74×106 Å